Protein AF-0000000073266183 (afdb_homodimer)

pLDDT: mean 87.62, std 17.53, range [26.34, 98.56]

Structure (mmCIF, N/CA/C/O backbone):
data_AF-0000000073266183-model_v1
#
loop_
_entity.id
_entity.type
_entity.pdbx_description
1 polymer 'Uncharacterized protein'
#
loop_
_atom_site.group_PDB
_atom_site.id
_atom_site.type_symbol
_atom_site.label_atom_id
_atom_site.label_alt_id
_atom_site.label_comp_id
_atom_site.label_asym_id
_atom_site.label_entity_id
_atom_site.label_seq_id
_atom_site.pdbx_PDB_ins_code
_atom_site.Cartn_x
_atom_site.Cartn_y
_atom_site.Cartn_z
_atom_site.occupancy
_atom_site.B_iso_or_equiv
_atom_site.auth_seq_id
_atom_site.auth_comp_id
_atom_site.auth_asym_id
_atom_site.auth_atom_id
_atom_site.pdbx_PDB_model_num
ATOM 1 N N . GLY A 1 1 ? -31.547 29.688 1.656 1 26.34 1 GLY A N 1
ATOM 2 C CA . GLY A 1 1 ? -30.875 28.406 1.759 1 26.34 1 GLY A CA 1
ATOM 3 C C . GLY A 1 1 ? -29.531 28.375 1.067 1 26.34 1 GLY A C 1
ATOM 4 O O . GLY A 1 1 ? -29.453 28.375 -0.163 1 26.34 1 GLY A O 1
ATOM 5 N N . ASN A 1 2 ? -28.469 29.062 1.494 1 28.2 2 ASN A N 1
ATOM 6 C CA . ASN A 1 2 ? -27.219 29.406 0.824 1 28.2 2 ASN A CA 1
ATOM 7 C C . ASN A 1 2 ? -26.438 28.172 0.431 1 28.2 2 ASN A C 1
ATOM 9 O O . ASN A 1 2 ? -26.047 27.375 1.292 1 28.2 2 ASN A O 1
ATOM 13 N N . THR A 1 3 ? -26.781 27.594 -0.736 1 30.08 3 THR A N 1
ATOM 14 C CA . THR A 1 3 ? -26.094 26.484 -1.387 1 30.08 3 THR A CA 1
ATOM 15 C C . THR A 1 3 ? -24.594 26.797 -1.527 1 30.08 3 THR A C 1
ATOM 17 O O . THR A 1 3 ? -24.219 27.672 -2.307 1 30.08 3 THR A O 1
ATOM 20 N N . HIS A 1 4 ? -23.797 26.938 -0.465 1 33.22 4 HIS A N 1
ATOM 21 C CA . HIS A 1 4 ? -22.344 27.062 -0.576 1 33.22 4 HIS A CA 1
ATOM 22 C C . HIS A 1 4 ? -21.781 26.094 -1.608 1 33.22 4 HIS A C 1
ATOM 24 O O . HIS A 1 4 ? -21.891 24.875 -1.442 1 33.22 4 HIS A O 1
ATOM 30 N N . THR A 1 5 ? -22.031 26.422 -2.816 1 32.66 5 THR A N 1
ATOM 31 C CA . THR A 1 5 ? -21.297 25.766 -3.896 1 32.66 5 THR A CA 1
ATOM 32 C C . THR A 1 5 ? -19.797 25.828 -3.65 1 32.66 5 THR A C 1
ATOM 34 O O . THR A 1 5 ? -19.234 26.906 -3.477 1 32.66 5 THR A O 1
ATOM 37 N N . TYR A 1 6 ? -19.234 25 -2.809 1 32.59 6 TYR A N 1
ATOM 38 C CA . TYR A 1 6 ? -17.781 24.859 -2.738 1 32.59 6 TYR A CA 1
ATOM 39 C C . TYR A 1 6 ? -17.172 24.781 -4.133 1 32.59 6 TYR A C 1
ATOM 41 O O . TYR A 1 6 ? -17.406 23.812 -4.863 1 32.59 6 TYR A O 1
ATOM 49 N N . ASN A 1 7 ? -17.141 25.844 -4.805 1 32.62 7 ASN A N 1
ATOM 50 C CA . ASN A 1 7 ? -16.266 25.922 -5.969 1 32.62 7 ASN A CA 1
ATOM 51 C C . ASN A 1 7 ? -14.875 25.359 -5.672 1 32.62 7 ASN A C 1
ATOM 53 O O . ASN A 1 7 ? -14.148 25.906 -4.836 1 32.62 7 ASN A O 1
ATOM 57 N N . SER A 1 8 ? -14.781 24.141 -5.594 1 36.03 8 SER A N 1
ATOM 58 C CA . SER A 1 8 ? -13.469 23.516 -5.48 1 36.03 8 SER A CA 1
ATOM 59 C C . SER A 1 8 ? -12.508 24.031 -6.543 1 36.03 8 SER A C 1
ATOM 61 O O . SER A 1 8 ? -12.672 23.75 -7.73 1 36.03 8 SER A O 1
ATOM 63 N N . LYS A 1 9 ? -12.164 25.312 -6.598 1 36.53 9 LYS A N 1
ATOM 64 C CA . LYS A 1 9 ? -11.023 25.688 -7.418 1 36.53 9 LYS A CA 1
ATOM 65 C C . LYS A 1 9 ? -9.914 24.641 -7.336 1 36.53 9 LYS A C 1
ATOM 67 O O . LYS A 1 9 ? -9.398 24.359 -6.254 1 36.53 9 LYS A O 1
ATOM 72 N N . THR A 1 10 ? -9.984 23.641 -8.031 1 37.38 10 THR A N 1
ATOM 73 C CA . THR A 1 10 ? -8.906 22.688 -8.266 1 37.38 10 THR A CA 1
ATOM 74 C C . THR A 1 10 ? -7.617 23.391 -8.656 1 37.38 10 THR A C 1
ATOM 76 O O . THR A 1 10 ? -7.449 23.812 -9.805 1 37.38 10 THR A O 1
ATOM 79 N N . HIS A 1 11 ? -7.242 24.469 -8.141 1 36 11 HIS A N 1
ATOM 80 C CA . HIS A 1 11 ? -5.848 24.844 -8.352 1 36 11 HIS A CA 1
ATOM 81 C C . HIS A 1 11 ? -4.918 23.656 -8.148 1 36 11 HIS A C 1
ATOM 83 O O . HIS A 1 11 ? -4.523 23.359 -7.02 1 36 11 HIS A O 1
ATOM 89 N N . SER A 1 12 ? -5.051 22.688 -8.898 1 40.94 12 SER A N 1
ATOM 90 C CA . SER A 1 12 ? -4.051 21.625 -8.883 1 40.94 12 SER A CA 1
ATOM 91 C C . SER A 1 12 ? -2.637 22.188 -8.961 1 40.94 12 SER A C 1
ATOM 93 O O . SER A 1 12 ? -2.242 22.75 -9.984 1 40.94 12 SER A O 1
ATOM 95 N N . ILE A 1 13 ? -2.195 23.062 -8.086 1 42.66 13 ILE A N 1
ATOM 96 C CA . ILE A 1 13 ? -0.747 23.25 -8.086 1 42.66 13 ILE A CA 1
ATOM 97 C C . ILE A 1 13 ? -0.071 22 -8.672 1 42.66 13 ILE A C 1
ATOM 99 O O . ILE A 1 13 ? -0.252 20.891 -8.172 1 42.66 13 ILE A O 1
ATOM 103 N N . LYS A 1 14 ? 0.215 22.078 -9.984 1 49.75 14 LYS A N 1
ATOM 104 C CA . LYS A 1 14 ? 0.975 21.078 -10.742 1 49.75 14 LYS A CA 1
ATOM 105 C C . LYS A 1 14 ? 2.252 20.688 -10.008 1 49.75 14 LYS A C 1
ATOM 107 O O . LYS A 1 14 ? 3.178 21.484 -9.883 1 49.75 14 LYS A O 1
ATOM 112 N N . MET A 1 15 ? 2.078 20.047 -8.891 1 56.88 15 MET A N 1
ATOM 113 C CA . MET A 1 15 ? 3.299 19.5 -8.305 1 56.88 15 MET A CA 1
ATOM 114 C C . MET A 1 15 ? 4.242 19 -9.391 1 56.88 15 MET A C 1
ATOM 116 O O . MET A 1 15 ? 3.807 18.359 -10.352 1 56.88 15 MET A O 1
ATOM 120 N N . GLU A 1 16 ? 5.312 19.672 -9.547 1 60.03 16 GLU A N 1
ATOM 121 C CA . GLU A 1 16 ? 6.332 19.188 -10.469 1 60.03 16 GLU A CA 1
ATOM 122 C C . GLU A 1 16 ? 6.68 17.734 -10.18 1 60.03 16 GLU A C 1
ATOM 124 O O . GLU A 1 16 ? 7.008 17.375 -9.047 1 60.03 16 GLU A O 1
ATOM 129 N N . VAL A 1 17 ? 6.16 16.797 -10.938 1 73.31 17 VAL A N 1
ATOM 130 C CA . VAL A 1 17 ? 6.508 15.383 -10.852 1 73.31 17 VAL A CA 1
ATOM 131 C C . VAL A 1 17 ? 7.602 15.062 -11.867 1 73.31 17 VAL A C 1
ATOM 133 O O . VAL A 1 17 ? 7.504 15.438 -13.039 1 73.31 17 VAL A O 1
ATOM 136 N N . GLU A 1 18 ? 8.836 14.758 -11.289 1 79.94 18 GLU A N 1
ATOM 137 C CA . GLU A 1 18 ? 9.953 14.367 -12.141 1 79.94 18 GLU A CA 1
ATOM 138 C C . GLU A 1 18 ? 10.305 12.891 -11.945 1 79.94 18 GLU A C 1
ATOM 140 O O . GLU A 1 18 ? 10.172 12.359 -10.844 1 79.94 18 GLU A O 1
ATOM 145 N N . PRO A 1 19 ? 10.734 12.32 -13.039 1 85.94 19 PRO A N 1
ATOM 146 C CA . PRO A 1 19 ? 11.188 10.93 -12.898 1 85.94 19 PRO A CA 1
ATOM 147 C C . PRO A 1 19 ? 12.43 10.805 -12.016 1 85.94 19 PRO A C 1
ATOM 149 O O . PRO A 1 19 ? 13.305 11.68 -12.047 1 85.94 19 PRO A O 1
ATOM 152 N N . GLN A 1 20 ? 12.484 9.883 -11.148 1 88 20 GLN A N 1
ATOM 153 C CA . GLN A 1 20 ? 13.625 9.469 -10.336 1 88 20 GLN A CA 1
ATOM 154 C C . GLN A 1 20 ? 13.891 7.973 -10.5 1 88 20 GLN A C 1
ATOM 156 O O . GLN A 1 20 ? 13.328 7.148 -9.773 1 88 20 GLN A O 1
ATOM 161 N N . PRO A 1 21 ? 14.812 7.613 -11.375 1 85.25 21 PRO A N 1
ATOM 162 C CA . PRO A 1 21 ? 14.945 6.211 -11.766 1 85.25 21 PRO A CA 1
ATOM 163 C C . PRO A 1 21 ? 15.547 5.34 -10.664 1 85.25 21 PRO A C 1
ATOM 165 O O . PRO A 1 21 ? 15.359 4.121 -10.664 1 85.25 21 PRO A O 1
ATOM 168 N N . LYS A 1 22 ? 16.297 6.012 -9.719 1 86.38 22 LYS A N 1
ATOM 169 C CA . LYS A 1 22 ? 16.938 5.266 -8.633 1 86.38 22 LYS A CA 1
ATOM 170 C C . LYS A 1 22 ? 16.453 5.758 -7.27 1 86.38 22 LYS A C 1
ATOM 172 O O . LYS A 1 22 ? 16.078 6.922 -7.125 1 86.38 22 LYS A O 1
ATOM 177 N N . PRO A 1 23 ? 16.547 4.895 -6.34 1 87 23 PRO A N 1
ATOM 178 C CA . PRO A 1 23 ? 16.125 5.309 -5 1 87 23 PRO A CA 1
ATOM 179 C C . PRO A 1 23 ? 16.859 6.551 -4.504 1 87 23 PRO A C 1
ATOM 181 O O . PRO A 1 23 ? 18.078 6.66 -4.68 1 87 23 PRO A O 1
ATOM 184 N N . LYS A 1 24 ? 16.047 7.477 -4.027 1 88.5 24 LYS A N 1
ATOM 185 C CA . LYS A 1 24 ? 16.594 8.727 -3.508 1 88.5 24 LYS A CA 1
ATOM 186 C C . LYS A 1 24 ? 16 9.062 -2.143 1 88.5 24 LYS A C 1
ATOM 188 O O . LYS A 1 24 ? 14.797 8.914 -1.929 1 88.5 24 LYS A O 1
ATOM 193 N N . LEU A 1 25 ? 16.828 9.602 -1.306 1 89.5 25 LEU A N 1
ATOM 194 C CA . LEU A 1 25 ? 16.438 10.016 0.038 1 89.5 25 LEU A CA 1
ATOM 195 C C . LEU A 1 25 ? 15.594 11.281 -0.008 1 89.5 25 LEU A C 1
ATOM 197 O O . LEU A 1 25 ? 15.906 12.219 -0.751 1 89.5 25 LEU A O 1
ATOM 201 N N . ILE A 1 26 ? 14.57 11.281 0.771 1 89.69 26 ILE A N 1
ATOM 202 C CA . ILE A 1 26 ? 13.812 12.508 0.97 1 89.69 26 ILE A CA 1
ATOM 203 C C . ILE A 1 26 ? 14.484 13.359 2.043 1 89.69 26 ILE A C 1
ATOM 205 O O . ILE A 1 26 ? 14.711 12.898 3.162 1 89.69 26 ILE A O 1
ATOM 209 N N . HIS A 1 27 ? 14.727 14.508 1.659 1 84.88 27 HIS A N 1
ATOM 210 C CA . HIS A 1 27 ? 15.414 15.398 2.588 1 84.88 27 HIS A CA 1
ATOM 211 C C . HIS A 1 27 ? 14.422 16.078 3.527 1 84.88 27 HIS A C 1
ATOM 213 O O . HIS A 1 27 ? 13.266 16.297 3.164 1 84.88 27 HIS A O 1
ATOM 219 N N . GLY A 1 28 ? 14.867 16.422 4.699 1 84.75 28 GLY A N 1
ATOM 220 C CA . GLY A 1 28 ? 14.047 17.156 5.648 1 84.75 28 GLY A CA 1
ATOM 221 C C . GLY A 1 28 ? 13.312 16.25 6.625 1 84.75 28 GLY A C 1
ATOM 222 O O . GLY A 1 28 ? 12.508 16.719 7.426 1 84.75 28 GLY A O 1
ATOM 223 N N . LEU A 1 29 ? 13.5 15.008 6.469 1 90.44 29 LEU A N 1
ATOM 224 C CA . LEU A 1 29 ? 12.914 14.039 7.387 1 90.44 29 LEU A CA 1
ATOM 225 C C . LEU A 1 29 ? 14 13.25 8.117 1 90.44 29 LEU A C 1
ATOM 227 O O . LEU A 1 29 ? 14.961 12.797 7.496 1 90.44 29 LEU A O 1
ATOM 231 N N . ASP A 1 30 ? 13.891 13.219 9.391 1 89.19 30 ASP A N 1
ATOM 232 C CA . ASP A 1 30 ? 14.852 12.461 10.18 1 89.19 30 ASP A CA 1
ATOM 233 C C . ASP A 1 30 ? 14.172 11.305 10.914 1 89.19 30 ASP A C 1
ATOM 235 O O . ASP A 1 30 ? 13 11.406 11.281 1 89.19 30 ASP A O 1
ATOM 239 N N . ASN A 1 31 ? 14.914 10.258 11.023 1 96.38 31 ASN A N 1
ATOM 240 C CA . ASN A 1 31 ? 14.516 9.125 11.859 1 96.38 31 ASN A CA 1
ATOM 241 C C . ASN A 1 31 ? 13.188 8.531 11.398 1 96.38 31 ASN A C 1
ATOM 243 O O . ASN A 1 31 ? 12.297 8.289 12.211 1 96.38 31 ASN A O 1
ATOM 247 N N . VAL A 1 32 ? 13.094 8.391 10.094 1 97.44 32 VAL A N 1
ATOM 248 C CA . VAL A 1 32 ? 11.906 7.789 9.508 1 97.44 32 VAL A CA 1
ATOM 249 C C . VAL A 1 32 ? 11.914 6.281 9.75 1 97.44 32 VAL A C 1
ATOM 251 O O . VAL A 1 32 ? 12.914 5.609 9.477 1 97.44 32 VAL A O 1
ATOM 254 N N . THR A 1 33 ? 10.82 5.777 10.258 1 96.62 33 THR A N 1
ATOM 255 C CA . THR A 1 33 ? 10.742 4.352 10.562 1 96.62 33 THR A CA 1
ATOM 256 C C . THR A 1 33 ? 9.773 3.65 9.617 1 96.62 33 THR A C 1
ATOM 258 O O . THR A 1 33 ? 9.812 2.426 9.477 1 96.62 33 THR A O 1
ATOM 261 N N . ASN A 1 34 ? 8.891 4.395 9 1 97.62 34 ASN A N 1
ATOM 262 C CA . ASN A 1 34 ? 7.836 3.873 8.141 1 97.62 34 ASN A CA 1
ATOM 263 C C . ASN A 1 34 ? 7.422 4.891 7.082 1 97.62 34 ASN A C 1
ATOM 265 O O . ASN A 1 34 ? 7.43 6.094 7.336 1 97.62 34 ASN A O 1
ATOM 269 N N . MET A 1 35 ? 7.031 4.418 5.898 1 96.5 35 MET A N 1
ATOM 270 C CA . MET A 1 35 ? 6.523 5.352 4.895 1 96.5 35 MET A CA 1
ATOM 271 C C . MET A 1 35 ? 5.633 4.633 3.887 1 96.5 35 MET A C 1
ATOM 273 O O . MET A 1 35 ? 5.727 3.416 3.725 1 96.5 35 MET A O 1
ATOM 277 N N . ALA A 1 36 ? 4.77 5.285 3.273 1 97.25 36 ALA A N 1
ATOM 278 C CA . ALA A 1 36 ? 3.957 4.855 2.139 1 97.25 36 ALA A CA 1
ATOM 279 C C . ALA A 1 36 ? 3.818 5.973 1.108 1 97.25 36 ALA A C 1
ATOM 281 O O . ALA A 1 36 ? 3.607 7.133 1.468 1 97.25 36 ALA A O 1
ATOM 282 N N . ALA A 1 37 ? 4.027 5.602 -0.12 1 95.38 37 ALA A N 1
ATOM 283 C CA . ALA A 1 37 ? 3.85 6.551 -1.218 1 95.38 37 ALA A CA 1
ATOM 284 C C . ALA A 1 37 ? 2.789 6.059 -2.199 1 95.38 37 ALA A C 1
ATOM 286 O O . ALA A 1 37 ? 2.826 4.906 -2.637 1 95.38 37 ALA A O 1
ATOM 287 N N . GLY A 1 38 ? 1.851 6.895 -2.518 1 93.88 38 GLY A N 1
ATOM 288 C CA . GLY A 1 38 ? 0.853 6.629 -3.543 1 93.88 38 GLY A CA 1
ATOM 289 C C . GLY A 1 38 ? 1.096 7.402 -4.824 1 93.88 38 GLY A C 1
ATOM 290 O O . GLY A 1 38 ? 2.199 7.902 -5.055 1 93.88 38 GLY A O 1
ATOM 291 N N . VAL A 1 39 ? 0.054 7.395 -5.59 1 89.44 39 VAL A N 1
ATOM 292 C CA . VAL A 1 39 ? 0.137 8.086 -6.875 1 89.44 39 VAL A CA 1
ATOM 293 C C . VAL A 1 39 ? 0.265 9.586 -6.648 1 89.44 39 VAL A C 1
ATOM 295 O O . VAL A 1 39 ? 1.017 10.266 -7.355 1 89.44 39 VAL A O 1
ATOM 298 N N . ASN A 1 40 ? -0.385 10.078 -5.574 1 92.5 40 ASN A N 1
ATOM 299 C CA . ASN A 1 40 ? -0.559 11.523 -5.488 1 92.5 40 ASN A CA 1
ATOM 300 C C . ASN A 1 40 ? 0.107 12.094 -4.242 1 92.5 40 ASN A C 1
ATOM 302 O O . ASN A 1 40 ? 0.341 13.305 -4.152 1 92.5 40 ASN A O 1
ATOM 306 N N . HIS A 1 41 ? 0.386 11.281 -3.309 1 94.38 41 HIS A N 1
ATOM 307 C CA . HIS A 1 41 ? 0.891 11.797 -2.043 1 94.38 41 HIS A CA 1
ATOM 308 C C . HIS A 1 41 ? 1.686 10.734 -1.29 1 94.38 41 HIS A C 1
ATOM 310 O O . HIS A 1 41 ? 1.74 9.578 -1.713 1 94.38 41 HIS A O 1
ATOM 316 N N . SER A 1 42 ? 2.354 11.18 -0.245 1 95.81 42 SER A N 1
ATOM 317 C CA . SER A 1 42 ? 3.18 10.328 0.6 1 95.81 42 SER A CA 1
ATOM 318 C C . SER A 1 42 ? 2.924 10.594 2.078 1 95.81 42 SER A C 1
ATOM 320 O O . SER A 1 42 ? 2.477 11.688 2.447 1 95.81 42 SER A O 1
ATOM 322 N N . VAL A 1 43 ? 3.156 9.602 2.857 1 97.31 43 VAL A N 1
ATOM 323 C CA . VAL A 1 43 ? 3.057 9.688 4.312 1 97.31 43 VAL A CA 1
ATOM 324 C C . VAL A 1 43 ? 4.23 8.953 4.953 1 97.31 43 VAL A C 1
ATOM 326 O O . VAL A 1 43 ? 4.684 7.93 4.441 1 97.31 43 VAL A O 1
ATOM 329 N N . CYS A 1 44 ? 4.781 9.469 6.016 1 97.62 44 CYS A N 1
ATOM 330 C CA . CYS A 1 44 ? 5.805 8.734 6.754 1 97.62 44 CYS A CA 1
ATOM 331 C C . CYS A 1 44 ? 5.652 8.945 8.25 1 97.62 44 CYS A C 1
ATOM 333 O O . CYS A 1 44 ? 4.934 9.844 8.688 1 97.62 44 CYS A O 1
ATOM 335 N N . VAL A 1 45 ? 6.238 8.07 9.023 1 98.19 45 VAL A N 1
ATOM 336 C CA . VAL A 1 45 ? 6.242 8.078 10.484 1 98.19 45 VAL A CA 1
ATOM 337 C C . VAL A 1 45 ? 7.684 8.07 10.992 1 98.19 45 VAL A C 1
ATOM 339 O O . VAL A 1 45 ? 8.531 7.34 10.469 1 98.19 45 VAL A O 1
ATOM 342 N N . THR A 1 46 ? 7.965 8.875 11.992 1 97.75 46 THR A N 1
ATOM 343 C CA . THR A 1 46 ? 9.305 8.953 12.562 1 97.75 46 THR A CA 1
ATOM 344 C C . THR A 1 46 ? 9.391 8.117 13.836 1 97.75 46 THR A C 1
ATOM 346 O O . THR A 1 46 ? 8.375 7.602 14.32 1 97.75 46 THR A O 1
ATOM 349 N N . GLU A 1 47 ? 10.586 8.016 14.352 1 97.06 47 GLU A N 1
ATOM 350 C CA . GLU A 1 47 ? 10.844 7.289 15.586 1 97.06 47 GLU A CA 1
ATOM 351 C C . GLU A 1 47 ? 10.062 7.891 16.75 1 97.06 47 GLU A C 1
ATOM 353 O O . GLU A 1 47 ? 9.664 7.18 17.672 1 97.06 47 GLU A O 1
ATOM 358 N N . ALA A 1 48 ? 9.797 9.188 16.688 1 96.56 48 ALA A N 1
ATOM 359 C CA . ALA A 1 48 ? 9.086 9.891 17.75 1 96.56 48 ALA A CA 1
ATOM 360 C C . ALA A 1 48 ? 7.582 9.695 17.625 1 96.56 48 ALA A C 1
ATOM 362 O O . ALA A 1 48 ? 6.816 10.172 18.469 1 96.56 48 ALA A O 1
ATOM 363 N N . GLY A 1 49 ? 7.156 9.078 16.578 1 97.06 49 GLY A N 1
ATOM 364 C CA . GLY A 1 49 ? 5.734 8.852 16.359 1 97.06 49 GLY A CA 1
ATOM 365 C C . GLY A 1 49 ? 5.047 9.984 15.633 1 97.06 49 GLY A C 1
ATOM 366 O O . GLY A 1 49 ? 3.818 10.055 15.602 1 97.06 49 GLY A O 1
ATOM 367 N N . SER A 1 50 ? 5.887 10.898 15.086 1 97.31 50 SER A N 1
ATOM 368 C CA . SER A 1 50 ? 5.328 11.977 14.273 1 97.31 50 SER A CA 1
ATOM 369 C C . SER A 1 50 ? 4.973 11.484 12.875 1 97.31 50 SER A C 1
ATOM 371 O O . SER A 1 50 ? 5.695 10.68 12.289 1 97.31 50 SER A O 1
ATOM 373 N N . VAL A 1 51 ? 3.861 12.078 12.414 1 98.25 51 VAL A N 1
ATOM 374 C CA . VAL A 1 51 ? 3.408 11.734 11.07 1 98.25 51 VAL A CA 1
ATOM 375 C C . VAL A 1 51 ? 3.564 12.945 10.148 1 98.25 51 VAL A C 1
ATOM 377 O O . VAL A 1 51 ? 3.219 14.062 10.523 1 98.25 51 VAL A O 1
ATOM 380 N N . PHE A 1 52 ? 4.156 12.688 8.992 1 97.75 52 PHE A N 1
ATOM 381 C CA . PHE A 1 52 ? 4.301 13.719 7.977 1 97.75 52 PHE A CA 1
ATOM 382 C C . PHE A 1 52 ? 3.592 13.312 6.691 1 97.75 52 PHE A C 1
ATOM 384 O O . PHE A 1 52 ? 3.621 12.148 6.301 1 97.75 52 PHE A O 1
ATOM 391 N N . THR A 1 53 ? 2.967 14.289 6.047 1 97.31 53 THR A N 1
ATOM 392 C CA . THR A 1 53 ? 2.359 14.07 4.738 1 97.31 53 THR A CA 1
ATOM 393 C C . THR A 1 53 ? 2.773 15.164 3.76 1 97.31 53 THR A C 1
ATOM 395 O O . THR A 1 53 ? 3.029 16.297 4.164 1 97.31 53 THR A O 1
ATOM 398 N N . TRP A 1 54 ? 2.871 14.773 2.463 1 95.44 54 TRP A N 1
ATOM 399 C CA . TRP A 1 54 ? 3.127 15.766 1.42 1 95.44 54 TRP A CA 1
ATOM 400 C C . TRP A 1 54 ? 2.629 15.266 0.067 1 95.44 54 TRP A C 1
ATOM 402 O O . TRP A 1 54 ? 2.332 14.086 -0.096 1 95.44 54 TRP A O 1
ATOM 412 N N . GLY A 1 55 ? 2.572 16.203 -0.878 1 93.81 55 GLY A N 1
ATOM 413 C CA . GLY A 1 55 ? 2.016 15.93 -2.195 1 93.81 55 GLY A CA 1
ATOM 414 C C . GLY A 1 55 ? 0.729 16.688 -2.463 1 93.81 55 GLY A C 1
ATOM 415 O O . GLY A 1 55 ? 0.569 17.828 -2.014 1 93.81 55 GLY A O 1
ATOM 416 N N . CYS A 1 56 ? -0.165 15.961 -3.256 1 93.5 56 CYS A N 1
ATOM 417 C CA . CYS A 1 56 ? -1.453 16.562 -3.586 1 93.5 56 CYS A CA 1
ATOM 418 C C . CYS A 1 56 ? -2.357 16.625 -2.359 1 93.5 56 CYS A C 1
ATOM 420 O O . CYS A 1 56 ? -2.51 15.625 -1.648 1 93.5 56 CYS A O 1
ATOM 422 N N . GLY A 1 57 ? -2.971 17.734 -2.17 1 94.88 57 GLY A N 1
ATOM 423 C CA . GLY A 1 57 ? -3.76 17.922 -0.963 1 94.88 57 GLY A CA 1
ATOM 424 C C . GLY A 1 57 ? -5.254 17.906 -1.22 1 94.88 57 GLY A C 1
ATOM 425 O O . GLY A 1 57 ? -6.051 18.125 -0.303 1 94.88 57 GLY A O 1
ATOM 426 N N . ASP A 1 58 ? -5.621 17.609 -2.449 1 94.38 58 ASP A N 1
ATOM 427 C CA . ASP A 1 58 ? -7.043 17.516 -2.771 1 94.38 58 ASP A CA 1
ATOM 428 C C . ASP A 1 58 ? -7.723 16.438 -1.945 1 94.38 58 ASP A C 1
ATOM 430 O O . ASP A 1 58 ? -7.07 15.477 -1.511 1 94.38 58 ASP A O 1
ATOM 434 N N . TYR A 1 59 ? -9.008 16.656 -1.607 1 95.31 59 TYR A N 1
ATOM 435 C CA . TYR A 1 59 ? -9.875 15.688 -0.928 1 95.31 59 TYR A CA 1
ATOM 436 C C . TYR A 1 59 ? -9.477 15.539 0.534 1 95.31 59 TYR A C 1
ATOM 438 O O . TYR A 1 59 ? -9.953 14.633 1.225 1 95.31 59 TYR A O 1
ATOM 446 N N . GLY A 1 60 ? -8.469 16.312 1.019 1 97.06 60 GLY A N 1
ATOM 447 C CA . GLY A 1 60 ? -8.062 16.234 2.416 1 97.06 60 GLY A CA 1
ATOM 448 C C . GLY A 1 60 ? -7.141 15.07 2.711 1 97.06 60 GLY A C 1
ATOM 449 O O . GLY A 1 60 ? -6.965 14.695 3.869 1 97.06 60 GLY A O 1
ATOM 450 N N . ARG A 1 61 ? -6.574 14.547 1.675 1 96.94 61 ARG A N 1
ATOM 451 C CA . ARG A 1 61 ? -5.836 13.297 1.817 1 96.94 61 ARG A CA 1
ATOM 452 C C . ARG A 1 61 ? -4.535 13.508 2.58 1 96.94 61 ARG A C 1
ATOM 454 O O . ARG A 1 61 ? -3.898 12.547 3.016 1 96.94 61 ARG A O 1
ATOM 461 N N . LEU A 1 62 ? -4.129 14.773 2.816 1 98 62 LEU A N 1
ATOM 462 C CA . LEU A 1 62 ? -2.938 15.039 3.611 1 98 62 LEU A CA 1
ATOM 463 C C . LEU A 1 62 ? -3.291 15.195 5.086 1 98 62 LEU A C 1
ATOM 465 O O . LEU A 1 62 ? -2.412 15.133 5.949 1 98 62 LEU A O 1
ATOM 469 N N . GLY A 1 63 ? -4.496 15.547 5.445 1 98.56 63 GLY A N 1
ATOM 470 C CA . GLY A 1 63 ? -4.98 15.492 6.816 1 98.56 63 GLY A CA 1
ATOM 471 C C . GLY A 1 63 ? -4.766 16.781 7.582 1 98.56 63 GLY A C 1
ATOM 472 O O . GLY A 1 63 ? -4.938 16.828 8.797 1 98.56 63 GLY A O 1
ATOM 473 N N . HIS A 1 64 ? -4.406 17.844 6.895 1 98.44 64 HIS A N 1
ATOM 474 C CA . HIS A 1 64 ? -4.035 19.078 7.582 1 98.44 64 HIS A CA 1
ATOM 475 C C . HIS A 1 64 ? -5.246 19.984 7.773 1 98.44 64 HIS A C 1
ATOM 477 O O . HIS A 1 64 ? -5.102 21.141 8.172 1 98.44 64 HIS A O 1
ATOM 483 N N . GLY A 1 65 ? -6.418 19.594 7.43 1 97.81 65 GLY A N 1
ATOM 484 C CA . GLY A 1 65 ? -7.625 20.375 7.633 1 97.81 65 GLY A CA 1
ATOM 485 C C . GLY A 1 65 ? -7.91 21.344 6.496 1 97.81 65 GLY A C 1
ATOM 486 O O . GLY A 1 65 ? -8.812 22.172 6.59 1 97.81 65 GLY A O 1
ATOM 487 N N . VAL A 1 66 ? -7.07 21.266 5.469 1 96.5 66 VAL A N 1
ATOM 488 C CA . VAL A 1 66 ? -7.207 22.125 4.301 1 96.5 66 VAL A CA 1
ATOM 489 C C . VAL A 1 66 ? -6.898 21.328 3.033 1 96.5 66 VAL A C 1
ATOM 491 O O . VAL A 1 66 ? -6.203 20.312 3.086 1 96.5 66 VAL A O 1
ATOM 494 N N . GLN A 1 67 ? -7.477 21.75 1.912 1 95.56 67 GLN A N 1
ATOM 495 C CA . GLN A 1 67 ? -7.156 21.172 0.613 1 95.56 67 GLN A CA 1
ATOM 496 C C . GLN A 1 67 ? -6.055 21.953 -0.086 1 95.56 67 GLN A C 1
ATOM 498 O O . GLN A 1 67 ? -6.328 22.75 -0.991 1 95.56 67 GLN A O 1
ATOM 503 N N . LYS A 1 68 ? -4.855 21.766 0.326 1 95.19 68 LYS A N 1
ATOM 504 C CA . LYS A 1 68 ? -3.688 22.469 -0.195 1 95.19 68 LYS A CA 1
ATOM 505 C C . LYS A 1 68 ? -2.516 21.516 -0.395 1 95.19 68 LYS A C 1
ATOM 507 O O . LYS A 1 68 ? -2.248 20.656 0.458 1 95.19 68 LYS A O 1
ATOM 512 N N . ASP A 1 69 ? -1.887 21.672 -1.505 1 94.56 69 ASP A N 1
ATOM 513 C CA . ASP A 1 69 ? -0.715 20.844 -1.792 1 94.56 69 ASP A CA 1
ATOM 514 C C . ASP A 1 69 ? 0.434 21.172 -0.842 1 94.56 69 ASP A C 1
ATOM 516 O O . ASP A 1 69 ? 0.595 22.328 -0.432 1 94.56 69 ASP A O 1
ATOM 520 N N . GLU A 1 70 ? 1.169 20.203 -0.479 1 94.31 70 GLU A N 1
ATOM 521 C CA . GLU A 1 70 ? 2.406 20.359 0.277 1 94.31 70 GLU A CA 1
ATOM 522 C C . GLU A 1 70 ? 3.607 19.859 -0.516 1 94.31 70 GLU A C 1
ATOM 524 O O . GLU A 1 70 ? 3.697 18.672 -0.82 1 94.31 70 GLU A O 1
ATOM 529 N N . LEU A 1 71 ? 4.555 20.703 -0.794 1 89.19 71 LEU A N 1
ATOM 530 C CA . LEU A 1 71 ? 5.699 20.344 -1.623 1 89.19 71 LEU A CA 1
ATOM 531 C C . LEU A 1 71 ? 6.758 19.609 -0.803 1 89.19 71 LEU A C 1
ATOM 533 O O . LEU A 1 71 ? 7.629 18.953 -1.362 1 89.19 71 LEU A O 1
ATOM 537 N N . ARG A 1 72 ? 6.68 19.859 0.456 1 91.5 72 ARG A N 1
ATOM 538 C CA . ARG A 1 72 ? 7.578 19.203 1.4 1 91.5 72 ARG A CA 1
ATOM 539 C C . ARG A 1 72 ? 6.793 18.531 2.523 1 91.5 72 ARG A C 1
ATOM 541 O O . ARG A 1 72 ? 5.66 18.922 2.811 1 91.5 72 ARG A O 1
ATOM 548 N N . PRO A 1 73 ? 7.484 17.609 3.102 1 94.94 73 PRO A N 1
ATOM 549 C CA . PRO A 1 73 ? 6.789 16.969 4.215 1 94.94 73 PRO A CA 1
ATOM 550 C C . PRO A 1 73 ? 6.332 17.969 5.281 1 94.94 73 PRO A C 1
ATOM 552 O O . PRO A 1 73 ? 7.121 18.797 5.73 1 94.94 73 PRO A O 1
ATOM 555 N N . ARG A 1 74 ? 5.047 17.797 5.59 1 96.88 74 ARG A N 1
ATOM 556 C CA . ARG A 1 74 ? 4.473 18.609 6.652 1 96.88 74 ARG A CA 1
ATOM 557 C C . ARG A 1 74 ? 3.926 17.734 7.781 1 96.88 74 ARG A C 1
ATOM 559 O O . ARG A 1 74 ? 3.209 16.766 7.527 1 96.88 74 ARG A O 1
ATOM 566 N N . ARG A 1 75 ? 4.25 18.141 9.016 1 97.81 75 ARG A N 1
ATOM 567 C CA . ARG A 1 75 ? 3.848 17.359 10.18 1 97.81 75 ARG A CA 1
ATOM 568 C C . ARG A 1 75 ? 2.346 17.469 10.422 1 97.81 75 ARG A C 1
ATOM 570 O O . ARG A 1 75 ? 1.792 18.562 10.414 1 97.81 75 ARG A O 1
ATOM 577 N N . LEU A 1 76 ? 1.778 16.359 10.609 1 97.88 76 LEU A N 1
ATOM 578 C CA . LEU A 1 76 ? 0.369 16.281 10.977 1 97.88 76 LEU A CA 1
ATOM 579 C C . LEU A 1 76 ? 0.198 16.453 12.484 1 97.88 76 LEU A C 1
ATOM 581 O O . LEU A 1 76 ? 0.62 15.602 13.266 1 97.88 76 LEU A O 1
ATOM 585 N N . GLU A 1 77 ? -0.454 17.422 12.906 1 96.31 77 GLU A N 1
ATOM 586 C CA . GLU A 1 77 ? -0.58 17.766 14.32 1 96.31 77 GLU A CA 1
ATOM 587 C C . GLU A 1 77 ? -1.441 16.766 15.07 1 96.31 77 GLU A C 1
ATOM 589 O O . GLU A 1 77 ? -1.289 16.578 16.281 1 96.31 77 GLU A O 1
ATOM 594 N N . TRP A 1 78 ? -2.289 16.094 14.367 1 96 78 TRP A N 1
ATOM 595 C CA . TRP A 1 78 ? -3.227 15.148 14.961 1 96 78 TRP A CA 1
ATOM 596 C C . TRP A 1 78 ? -2.486 14.062 15.734 1 96 78 TRP A C 1
ATOM 598 O O . TRP A 1 78 ? -2.926 13.641 16.812 1 96 78 TRP A O 1
ATOM 608 N N . PHE A 1 79 ? -1.418 13.602 15.203 1 96.75 79 PHE A N 1
ATOM 609 C CA . PHE A 1 79 ? -0.639 12.523 15.797 1 96.75 79 PHE A CA 1
ATOM 610 C C . PHE A 1 79 ? 0.49 13.086 16.656 1 96.75 79 PHE A C 1
ATOM 612 O O . PHE A 1 79 ? 1.633 13.18 16.203 1 96.75 79 PHE A O 1
ATOM 619 N N . SER A 1 80 ? 0.216 13.5 17.844 1 94.81 80 SER A N 1
ATOM 620 C CA . SER A 1 80 ? 1.163 14.055 18.797 1 94.81 80 SER A CA 1
ATOM 621 C C . SER A 1 80 ? 0.844 13.602 20.219 1 94.81 80 SER A C 1
ATOM 623 O O . SER A 1 80 ? -0.29 13.219 20.516 1 94.81 80 SER A O 1
ATOM 625 N N . GLY A 1 81 ? 1.872 13.57 21.094 1 94.81 81 GLY A N 1
ATOM 626 C CA . GLY A 1 81 ? 1.676 13.188 22.484 1 94.81 81 GLY A CA 1
ATOM 627 C C . GLY A 1 81 ? 1.063 11.812 22.641 1 94.81 81 GLY A C 1
ATOM 628 O O . GLY A 1 81 ? 1.578 10.836 22.094 1 94.81 81 GLY A O 1
ATOM 629 N N . PRO A 1 82 ? -0.078 11.797 23.266 1 93.5 82 PRO A N 1
ATOM 630 C CA . PRO A 1 82 ? -0.729 10.5 23.5 1 93.5 82 PRO A CA 1
ATOM 631 C C . PRO A 1 82 ? -1.285 9.891 22.219 1 93.5 82 PRO A C 1
ATOM 633 O O . PRO A 1 82 ? -1.628 8.703 22.188 1 93.5 82 PRO A O 1
ATOM 636 N N . ARG A 1 83 ? -1.302 10.727 21.219 1 94.69 83 ARG A N 1
ATOM 637 C CA . ARG A 1 83 ? -1.85 10.25 19.953 1 94.69 83 ARG A CA 1
ATOM 638 C C . ARG A 1 83 ? -0.738 9.938 18.953 1 94.69 83 ARG A C 1
ATOM 640 O O . ARG A 1 83 ? -1.003 9.695 17.781 1 94.69 83 ARG A O 1
ATOM 647 N N . ALA A 1 84 ? 0.466 9.914 19.406 1 97.44 84 ALA A N 1
ATOM 648 C CA . ALA A 1 84 ? 1.598 9.602 18.531 1 97.44 84 ALA A CA 1
ATOM 649 C C . ALA A 1 84 ? 1.419 8.242 17.875 1 97.44 84 ALA A C 1
ATOM 651 O O . ALA A 1 84 ? 0.941 7.297 18.5 1 97.44 84 ALA A O 1
ATOM 652 N N . ALA A 1 85 ? 1.8 8.164 16.594 1 97.75 85 ALA A N 1
ATOM 653 C CA . ALA A 1 85 ? 1.689 6.914 15.852 1 97.75 85 ALA A CA 1
ATOM 654 C C . ALA A 1 85 ? 2.709 5.891 16.344 1 97.75 85 ALA A C 1
ATOM 656 O O . ALA A 1 85 ? 3.85 6.238 16.641 1 97.75 85 ALA A O 1
ATOM 657 N N . PRO A 1 86 ? 2.295 4.66 16.391 1 96.94 86 PRO A N 1
ATOM 658 C CA . PRO A 1 86 ? 3.309 3.629 16.625 1 96.94 86 PRO A CA 1
ATOM 659 C C . PRO A 1 86 ? 4.367 3.58 15.531 1 96.94 86 PRO A C 1
ATOM 661 O O . PRO A 1 86 ? 4.051 3.779 14.352 1 96.94 86 PRO A O 1
ATOM 664 N N . THR A 1 87 ? 5.613 3.223 15.852 1 93.81 87 THR A N 1
ATOM 665 C CA . THR A 1 87 ? 6.715 3.258 14.898 1 93.81 87 THR A CA 1
ATOM 666 C C . THR A 1 87 ? 6.527 2.195 13.82 1 93.81 87 THR A C 1
ATOM 668 O O . THR A 1 87 ? 6.977 2.367 12.68 1 93.81 87 THR A O 1
ATOM 671 N N . GLU A 1 88 ? 5.883 1.069 14.188 1 92.12 88 GLU A N 1
ATOM 672 C CA . GLU A 1 88 ? 5.656 -0.009 13.234 1 92.12 88 GLU A CA 1
ATOM 673 C C . GLU A 1 88 ? 4.184 -0.1 12.844 1 92.12 88 GLU A C 1
ATOM 675 O O . GLU A 1 88 ? 3.639 -1.198 12.703 1 92.12 88 GLU A O 1
ATOM 680 N N . CYS A 1 89 ? 3.545 1.015 12.727 1 96.75 89 CYS A N 1
ATOM 681 C CA . CYS A 1 89 ? 2.133 1.04 12.367 1 96.75 89 CYS A CA 1
ATOM 682 C C . CYS A 1 89 ? 1.93 0.604 10.922 1 96.75 89 CYS A C 1
ATOM 684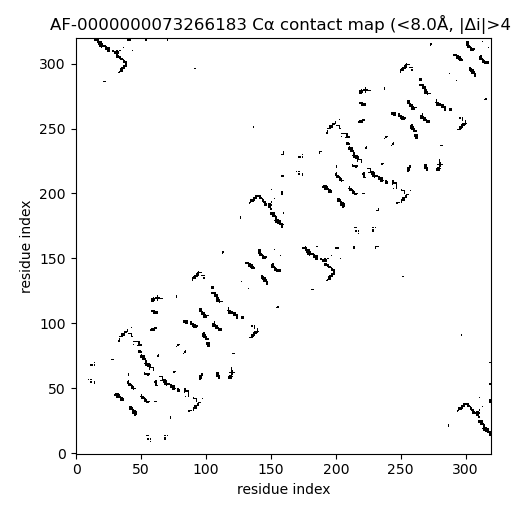 O O . CYS A 1 89 ? 2.885 0.552 10.148 1 96.75 89 CYS A O 1
ATOM 686 N N . LEU A 1 90 ? 0.753 0.184 10.594 1 97.31 90 LEU A N 1
ATOM 687 C CA . LEU A 1 90 ? 0.338 -0.017 9.203 1 97.31 90 LEU A CA 1
ATOM 688 C C . LEU A 1 90 ? 0.023 1.315 8.531 1 97.31 90 LEU A C 1
ATOM 690 O O . LEU A 1 90 ? -0.605 2.188 9.141 1 97.31 90 LEU A O 1
ATOM 694 N N . LEU A 1 91 ? 0.573 1.503 7.348 1 98 91 LEU A N 1
ATOM 695 C CA . LEU A 1 91 ? 0.5 2.787 6.656 1 98 91 LEU A CA 1
ATOM 696 C C . LEU A 1 91 ? 0.23 2.59 5.168 1 98 91 LEU A C 1
ATOM 698 O O . LEU A 1 91 ? 0.846 1.732 4.531 1 98 91 LEU A O 1
ATOM 702 N N . THR A 1 92 ? -0.78 3.348 4.613 1 98 92 THR A N 1
ATOM 703 C CA . THR A 1 92 ? -1.026 3.225 3.182 1 98 92 THR A CA 1
ATOM 704 C C . THR A 1 92 ? -1.589 4.523 2.615 1 98 92 THR A C 1
ATOM 706 O O . THR A 1 92 ? -2.256 5.281 3.326 1 98 92 THR A O 1
ATOM 709 N N . CYS A 1 93 ? -1.246 4.816 1.388 1 97 93 CYS A N 1
ATOM 710 C CA . CYS A 1 93 ? -1.813 5.91 0.605 1 97 93 CYS A CA 1
ATOM 711 C C . CYS A 1 93 ? -2.691 5.375 -0.52 1 97 93 CYS A C 1
ATOM 713 O O . CYS A 1 93 ? -2.201 4.719 -1.438 1 97 93 CYS A O 1
ATOM 715 N N . GLY A 1 94 ? -3.971 5.652 -0.463 1 94.56 94 GLY A N 1
ATOM 716 C CA . GLY A 1 94 ? -4.828 5.418 -1.612 1 94.56 94 GLY A CA 1
ATOM 717 C C . GLY A 1 94 ? -4.805 6.555 -2.617 1 94.56 94 GLY A C 1
ATOM 718 O O . GLY A 1 94 ? -3.992 7.473 -2.502 1 94.56 94 GLY A O 1
ATOM 719 N N . GLY A 1 95 ? -5.703 6.488 -3.611 1 91.88 95 GLY A N 1
ATOM 720 C CA . GLY A 1 95 ? -5.777 7.555 -4.594 1 91.88 95 GLY A CA 1
ATOM 721 C C . GLY A 1 95 ? -6.234 8.875 -4.008 1 91.88 95 GLY A C 1
ATOM 722 O O . GLY A 1 95 ? -5.77 9.938 -4.418 1 91.88 95 GLY A O 1
ATOM 723 N N . THR A 1 96 ? -7.148 8.836 -3.059 1 94.75 96 THR A N 1
ATOM 724 C CA . THR A 1 96 ? -7.758 10.047 -2.52 1 94.75 96 THR A CA 1
ATOM 725 C C . THR A 1 96 ? -7.781 10.008 -0.995 1 94.75 96 THR A C 1
ATOM 727 O O . THR A 1 96 ? -8.5 10.781 -0.36 1 94.75 96 THR A O 1
ATOM 730 N N . SER A 1 97 ? -7.039 9.039 -0.411 1 96.25 97 SER A N 1
ATOM 731 C CA . SER A 1 97 ? -7.152 8.852 1.031 1 96.25 97 SER A CA 1
ATOM 732 C C . SER A 1 97 ? -5.844 8.344 1.627 1 96.25 97 SER A C 1
ATOM 734 O O . SER A 1 97 ? -4.941 7.93 0.896 1 96.25 97 SER A O 1
ATOM 736 N N . THR A 1 98 ? -5.727 8.461 2.902 1 97.88 98 THR A N 1
ATOM 737 C CA . THR A 1 98 ? -4.637 7.906 3.701 1 97.88 98 THR A CA 1
ATOM 738 C C . THR A 1 98 ? -5.188 7.086 4.863 1 97.88 98 THR A C 1
ATOM 740 O O . THR A 1 98 ? -6.227 7.422 5.434 1 97.88 98 THR A O 1
ATOM 743 N N . MET A 1 99 ? -4.531 5.977 5.16 1 97.75 99 MET A N 1
ATOM 744 C CA . MET A 1 99 ? -4.91 5.164 6.312 1 97.75 99 MET A CA 1
ATOM 745 C C . MET A 1 99 ? -3.693 4.836 7.172 1 97.75 99 MET A C 1
ATOM 747 O O . MET A 1 99 ? -2.6 4.617 6.648 1 97.75 99 MET A O 1
ATOM 751 N N . LEU A 1 100 ? -3.889 4.758 8.422 1 97.81 100 LEU A N 1
ATOM 752 C CA . LEU A 1 100 ? -2.838 4.535 9.414 1 97.81 100 LEU A CA 1
ATOM 753 C C . LEU A 1 100 ? -3.385 3.803 10.633 1 97.81 100 LEU A C 1
ATOM 755 O O . LEU A 1 100 ? -4.453 4.148 11.141 1 97.81 100 LEU A O 1
ATOM 759 N N . SER A 1 101 ? -2.705 2.713 11.062 1 96.81 101 SER A N 1
ATOM 760 C CA . SER A 1 101 ? -3.078 2.072 12.32 1 96.81 101 SER A CA 1
ATOM 761 C C . SER A 1 101 ? -2.475 2.805 13.516 1 96.81 101 SER A C 1
ATOM 763 O O . SER A 1 101 ? -1.27 2.715 13.758 1 96.81 101 SER A O 1
ATOM 765 N N . GLY A 1 102 ? -3.26 3.516 14.242 1 92.94 102 GLY A N 1
ATOM 766 C CA . GLY A 1 102 ? -2.834 4.273 15.406 1 92.94 102 GLY A CA 1
ATOM 767 C C . GLY A 1 102 ? -2.961 3.496 16.703 1 92.94 102 GLY A C 1
ATOM 768 O O . GLY A 1 102 ? -3.207 2.287 16.688 1 92.94 102 GLY A O 1
ATOM 769 N N . PRO A 1 103 ? -2.621 4.117 17.844 1 88.56 103 PRO A N 1
ATOM 770 C CA . PRO A 1 103 ? -2.619 3.463 19.156 1 88.56 103 PRO A CA 1
ATOM 771 C C . PRO A 1 103 ? -3.967 2.836 19.5 1 88.56 103 PRO A C 1
ATOM 773 O O . PRO A 1 103 ? -4.016 1.769 20.109 1 88.56 103 PRO A O 1
ATOM 776 N N . HIS A 1 104 ? -5.07 3.383 19.125 1 88.56 104 HIS A N 1
ATOM 777 C CA . HIS A 1 104 ? -6.367 2.885 19.562 1 88.56 104 HIS A CA 1
ATOM 778 C C . HIS A 1 104 ? -7.262 2.537 18.375 1 88.56 104 HIS A C 1
ATOM 780 O O . HIS A 1 104 ? -8.484 2.592 18.484 1 88.56 104 HIS A O 1
ATOM 786 N N . GLY A 1 105 ? -6.648 2.199 17.328 1 92.94 105 GLY A N 1
ATOM 787 C CA . GLY A 1 105 ? -7.445 1.8 16.188 1 92.94 105 GLY A CA 1
ATOM 788 C C . GLY A 1 105 ? -6.895 2.311 14.867 1 92.94 105 GLY A C 1
ATOM 789 O O . GLY A 1 105 ? -5.816 2.91 14.828 1 92.94 105 GLY A O 1
ATOM 790 N N . THR A 1 106 ? -7.629 2.002 13.836 1 95.75 106 THR A N 1
ATOM 791 C CA . THR A 1 106 ? -7.246 2.436 12.492 1 95.75 106 THR A CA 1
ATOM 792 C C . THR A 1 106 ? -7.879 3.781 12.156 1 95.75 106 THR A C 1
ATOM 794 O O . THR A 1 106 ? -9.07 3.986 12.391 1 95.75 106 THR A O 1
ATOM 797 N N . PHE A 1 107 ? -7.059 4.715 11.695 1 97 107 PHE A N 1
ATOM 798 C CA . PHE A 1 107 ? -7.52 6.031 11.266 1 97 107 PHE A CA 1
ATOM 799 C C . PHE A 1 107 ? -7.469 6.145 9.742 1 97 107 PHE A C 1
ATOM 801 O O . PHE A 1 107 ? -6.625 5.527 9.094 1 97 107 PHE A O 1
ATOM 808 N N . TRP A 1 108 ? -8.398 6.914 9.234 1 97 108 TRP A N 1
ATOM 809 C CA . TRP A 1 108 ? -8.367 7.254 7.812 1 97 108 TRP A CA 1
ATOM 810 C C . TRP A 1 108 ? -8.875 8.672 7.582 1 97 108 TRP A C 1
ATOM 812 O O . TRP A 1 108 ? -9.539 9.25 8.445 1 97 108 TRP A O 1
ATOM 822 N N . TRP A 1 109 ? -8.422 9.273 6.535 1 98 109 TRP A N 1
ATOM 823 C CA . TRP A 1 109 ? -8.875 10.594 6.113 1 98 109 TRP A CA 1
ATOM 824 C C . TRP A 1 109 ? -8.766 10.75 4.602 1 98 109 TRP A C 1
ATOM 826 O O . TRP A 1 109 ? -8.195 9.891 3.922 1 98 109 TRP A O 1
ATOM 836 N N . GLY A 1 110 ? -9.367 11.844 4.105 1 97.19 110 GLY A N 1
ATOM 837 C CA . GLY A 1 110 ? -9.539 12.039 2.676 1 97.19 110 GLY A CA 1
ATOM 838 C C . GLY A 1 110 ? -10.914 11.641 2.18 1 97.19 110 GLY A C 1
ATOM 839 O O . GLY A 1 110 ? -11.898 11.727 2.92 1 97.19 110 GLY A O 1
ATOM 840 N N . LYS A 1 111 ? -10.984 11.344 0.866 1 94.44 111 LYS A N 1
ATOM 841 C CA . LYS A 1 111 ? -12.227 10.883 0.253 1 94.44 111 LYS A CA 1
ATOM 842 C C . LYS A 1 111 ? -12.281 9.359 0.186 1 94.44 111 LYS A C 1
ATOM 844 O O . LYS A 1 111 ? -11.734 8.758 -0.74 1 94.44 111 LYS A O 1
ATOM 849 N N . VAL A 1 112 ? -13.016 8.703 1.081 1 89.81 112 VAL A N 1
ATOM 850 C CA . VAL A 1 112 ? -12.984 7.254 1.221 1 89.81 112 VAL A CA 1
ATOM 851 C C . VAL A 1 112 ? -14.234 6.648 0.583 1 89.81 112 VAL A C 1
ATOM 853 O O . VAL A 1 112 ? -14.312 5.434 0.383 1 89.81 112 VAL A O 1
ATOM 856 N N . LYS A 1 113 ? -15.18 7.453 0.353 1 85 113 LYS A N 1
ATOM 857 C CA . LYS A 1 113 ? -16.406 7.043 -0.332 1 85 113 LYS A CA 1
ATOM 858 C C . LYS A 1 113 ? -16.703 7.949 -1.524 1 85 113 LYS A C 1
ATOM 860 O O . LYS A 1 113 ? -16.25 9.102 -1.561 1 85 113 LYS A O 1
ATOM 865 N N . THR A 1 114 ? -17.391 7.391 -2.459 1 83 114 THR A N 1
ATOM 866 C CA . THR A 1 114 ? -17.719 8.164 -3.65 1 83 114 THR A CA 1
ATOM 867 C C . THR A 1 114 ? -18.719 9.266 -3.318 1 83 114 THR A C 1
ATOM 869 O O . THR A 1 114 ? -18.703 10.336 -3.939 1 83 114 THR A O 1
ATOM 872 N N . SER A 1 115 ? -19.5 8.906 -2.42 1 83.25 115 SER A N 1
ATOM 873 C CA . SER A 1 115 ? -20.5 9.891 -2.002 1 83.25 115 SER A CA 1
ATOM 874 C C . SER A 1 115 ? -20.141 10.492 -0.647 1 83.25 115 SER A C 1
ATOM 876 O O . SER A 1 115 ? -19.391 9.898 0.122 1 83.25 115 SER A O 1
ATOM 878 N N . GLY A 1 116 ? -20.641 11.695 -0.341 1 84.94 116 GLY A N 1
ATOM 879 C CA . GLY A 1 116 ? -20.406 12.352 0.935 1 84.94 116 GLY A CA 1
ATOM 880 C C . GLY A 1 116 ? -19.141 13.211 0.941 1 84.94 116 GLY A C 1
ATOM 881 O O . GLY A 1 116 ? -18.406 13.242 -0.043 1 84.94 116 GLY A O 1
ATOM 882 N N . ASP A 1 117 ? -18.891 13.852 2.002 1 91.06 117 ASP A N 1
ATOM 883 C CA . ASP A 1 117 ? -17.781 14.797 2.115 1 91.06 117 ASP A CA 1
ATOM 884 C C . ASP A 1 117 ? -16.484 14.07 2.461 1 91.06 117 ASP A C 1
ATOM 886 O O . ASP A 1 117 ? -16.5 13.016 3.092 1 91.06 117 ASP A O 1
ATOM 890 N N . ALA A 1 118 ? -15.422 14.648 2.055 1 94.25 118 ALA A N 1
ATOM 891 C CA . ALA A 1 118 ? -14.094 14.172 2.416 1 94.25 118 ALA A CA 1
ATOM 892 C C . ALA A 1 118 ? -13.773 14.492 3.873 1 94.25 118 ALA A C 1
ATOM 894 O O . ALA A 1 118 ? -14.195 15.523 4.395 1 94.25 118 ALA A O 1
ATOM 895 N N . MET A 1 119 ? -13.07 13.648 4.496 1 96.75 119 MET A N 1
ATOM 896 C CA . MET A 1 119 ? -12.547 13.898 5.836 1 96.75 119 MET A CA 1
ATOM 897 C C . MET A 1 119 ? -11.227 14.656 5.773 1 96.75 119 MET A C 1
ATOM 899 O O . MET A 1 119 ? -10.227 14.133 5.273 1 96.75 119 MET A O 1
ATOM 903 N N . MET A 1 120 ? -11.18 15.859 6.324 1 97.75 120 MET A N 1
ATOM 904 C CA . MET A 1 120 ? -10.031 16.75 6.145 1 97.75 120 MET A CA 1
ATOM 905 C C . MET A 1 120 ? -8.969 16.484 7.207 1 97.75 120 MET A C 1
ATOM 907 O O . MET A 1 120 ? -7.852 17 7.113 1 97.75 120 MET A O 1
ATOM 911 N N . THR A 1 121 ? -9.32 15.75 8.234 1 98.06 121 THR A N 1
ATOM 912 C CA . THR A 1 121 ? -8.414 15.328 9.305 1 98.06 121 THR A CA 1
ATOM 913 C C . THR A 1 121 ? -8.641 13.859 9.648 1 98.06 121 THR A C 1
ATOM 915 O O . THR A 1 121 ? -9.68 13.289 9.32 1 98.06 121 THR A O 1
ATOM 918 N N . PRO A 1 122 ? -7.684 13.242 10.297 1 97.69 122 PRO A N 1
ATOM 919 C CA . PRO A 1 122 ? -7.84 11.82 10.633 1 97.69 122 PRO A CA 1
ATOM 920 C C . PRO A 1 122 ? -9.086 11.547 11.469 1 97.69 122 PRO A C 1
ATOM 922 O O . PRO A 1 122 ? -9.43 12.344 12.352 1 97.69 122 PRO A O 1
ATOM 925 N N . MET A 1 123 ? -9.672 10.445 11.062 1 96.38 123 MET A N 1
ATOM 926 C CA . MET A 1 123 ? -10.828 9.93 11.797 1 96.38 123 MET A CA 1
ATOM 927 C C . MET A 1 123 ? -10.719 8.414 11.984 1 96.38 123 MET A C 1
ATOM 929 O O . MET A 1 123 ? -10.195 7.715 11.117 1 96.38 123 MET A O 1
ATOM 933 N N . MET A 1 124 ? -11.289 7.98 13.086 1 95.19 124 MET A N 1
ATOM 934 C CA . MET A 1 124 ? -11.258 6.539 13.336 1 95.19 124 MET A CA 1
ATOM 935 C C . MET A 1 124 ? -12.164 5.801 12.352 1 95.19 124 MET A C 1
ATOM 937 O O . MET A 1 124 ? -13.281 6.238 12.086 1 95.19 124 MET A O 1
ATOM 941 N N . CYS A 1 125 ? -11.633 4.734 11.844 1 93.56 125 CYS A N 1
ATOM 942 C CA . CYS A 1 125 ? -12.406 3.877 10.953 1 93.56 125 CYS A CA 1
ATOM 943 C C . CYS A 1 125 ? -13.234 2.873 11.75 1 93.56 125 CYS A C 1
ATOM 945 O O . CYS A 1 125 ? -12.742 1.799 12.102 1 93.56 125 CYS A O 1
ATOM 947 N N . ASP A 1 126 ? -14.508 3.117 11.844 1 92.06 126 ASP A N 1
ATOM 948 C CA . ASP A 1 126 ? -15.383 2.297 12.68 1 92.06 126 ASP A CA 1
ATOM 949 C C . ASP A 1 126 ? -15.602 0.918 12.055 1 92.06 126 ASP A C 1
ATOM 951 O O . ASP A 1 126 ? -15.867 -0.053 12.766 1 92.06 126 ASP A O 1
ATOM 955 N N . ASP A 1 127 ? -15.477 0.843 10.758 1 88.25 127 ASP A N 1
ATOM 956 C CA . ASP A 1 127 ? -15.727 -0.409 10.047 1 88.25 127 ASP A CA 1
ATOM 957 C C . ASP A 1 127 ? -14.711 -1.478 10.453 1 88.25 127 ASP A C 1
ATOM 959 O O . ASP A 1 127 ? -14.953 -2.672 10.258 1 88.25 127 ASP A O 1
ATOM 963 N N . LEU A 1 128 ? -13.594 -1.045 10.984 1 92 128 LEU A N 1
ATOM 964 C CA . LEU A 1 128 ? -12.531 -1.984 11.32 1 92 128 LEU A CA 1
ATOM 965 C C . LEU A 1 128 ? -12.406 -2.141 12.836 1 92 128 LEU A C 1
ATOM 967 O O . LEU A 1 128 ? -11.492 -2.814 13.32 1 92 128 LEU A O 1
ATOM 971 N N . ARG A 1 129 ? -13.32 -1.489 13.508 1 89.75 129 ARG A N 1
ATOM 972 C CA . ARG A 1 129 ? -13.273 -1.579 14.961 1 89.75 129 ARG A CA 1
ATOM 973 C C . ARG A 1 129 ? -13.438 -3.021 15.422 1 89.75 129 ARG A C 1
ATOM 975 O O . ARG A 1 129 ? -14.305 -3.744 14.93 1 89.75 129 ARG A O 1
ATOM 982 N N . GLY A 1 130 ? -12.609 -3.441 16.328 1 87.69 130 GLY A N 1
ATOM 983 C CA . GLY A 1 130 ? -12.711 -4.777 16.891 1 87.69 130 GLY A CA 1
ATOM 984 C C . GLY A 1 130 ? -11.93 -5.816 16.109 1 87.69 130 GLY A C 1
ATOM 985 O O . GLY A 1 130 ? -11.766 -6.949 16.578 1 87.69 130 GLY A O 1
ATOM 986 N N . TRP A 1 131 ? -11.516 -5.453 14.977 1 88.56 131 TRP A N 1
ATOM 987 C CA . TRP A 1 131 ? -10.703 -6.371 14.188 1 88.56 131 TRP A CA 1
ATOM 988 C C . TRP A 1 131 ? -9.234 -6.262 14.57 1 88.56 131 TRP A C 1
ATOM 990 O O . TRP A 1 131 ? -8.734 -5.168 14.844 1 88.56 131 TRP A O 1
ATOM 1000 N N . HIS A 1 132 ? -8.586 -7.395 14.562 1 92.06 132 HIS A N 1
ATOM 1001 C CA . HIS A 1 132 ? -7.133 -7.383 14.68 1 92.06 132 HIS A CA 1
ATOM 1002 C C . HIS A 1 132 ? -6.469 -7.277 13.312 1 92.06 132 HIS A C 1
ATOM 1004 O O . HIS A 1 132 ? -6.098 -8.289 12.719 1 92.06 132 HIS A O 1
ATOM 1010 N N . VAL A 1 133 ? -6.266 -6.07 12.906 1 95 133 VAL A N 1
ATOM 1011 C CA . VAL A 1 133 ? -5.781 -5.781 11.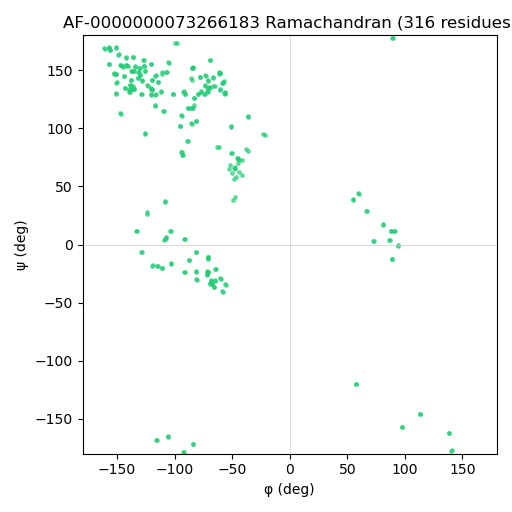555 1 95 133 VAL A CA 1
ATOM 1012 C C . VAL A 1 133 ? -4.27 -6 11.492 1 95 133 VAL A C 1
ATOM 1014 O O . VAL A 1 133 ? -3.523 -5.461 12.312 1 95 133 VAL A O 1
ATOM 1017 N N . ARG A 1 134 ? -3.805 -6.742 10.523 1 95.19 134 ARG A N 1
ATOM 1018 C CA . ARG A 1 134 ? -2.389 -7.078 10.43 1 95.19 134 ARG A CA 1
ATOM 1019 C C . ARG A 1 134 ? -1.761 -6.461 9.18 1 95.19 134 ARG A C 1
ATOM 1021 O O . ARG A 1 134 ? -0.536 -6.398 9.062 1 95.19 134 ARG A O 1
ATOM 1028 N N . SER A 1 135 ? -2.547 -6.086 8.234 1 96.81 135 SER A N 1
ATOM 1029 C CA . SER A 1 135 ? -2.102 -5.375 7.043 1 96.81 135 SER A CA 1
ATOM 1030 C C . SER A 1 135 ? -3.164 -4.395 6.555 1 96.81 135 SER A C 1
ATOM 1032 O O . SER A 1 135 ? -4.348 -4.559 6.848 1 96.81 135 SER A O 1
ATOM 1034 N N . LEU A 1 136 ? -2.734 -3.396 5.879 1 96.5 136 LEU A N 1
ATOM 1035 C CA . LEU A 1 136 ? -3.592 -2.355 5.324 1 96.5 136 LEU A CA 1
ATOM 1036 C C . LEU A 1 136 ? -3.182 -2.014 3.896 1 96.5 136 LEU A C 1
ATOM 1038 O O . LEU A 1 136 ? -1.992 -1.865 3.607 1 96.5 136 LEU A O 1
ATOM 1042 N N . SER A 1 137 ? -4.141 -1.931 3.045 1 96.94 137 SER A N 1
ATOM 1043 C CA . SER A 1 137 ? -3.914 -1.457 1.685 1 96.94 137 SER A CA 1
ATOM 1044 C C . SER A 1 137 ? -5.094 -0.631 1.182 1 96.94 137 SER A C 1
ATOM 1046 O O . SER A 1 137 ? -6.234 -0.858 1.586 1 96.94 137 SER A O 1
ATOM 1048 N N . ALA A 1 138 ? -4.742 0.339 0.411 1 95.12 138 ALA A N 1
ATOM 1049 C CA . ALA A 1 138 ? -5.766 1.213 -0.16 1 95.12 138 ALA A CA 1
ATOM 1050 C C . ALA A 1 138 ? -5.402 1.62 -1.586 1 95.12 138 ALA A C 1
ATOM 1052 O O . ALA A 1 138 ? -4.246 1.928 -1.875 1 95.12 138 ALA A O 1
ATOM 1053 N N . SER A 1 139 ? -6.352 1.534 -2.416 1 92.06 139 SER A N 1
ATOM 1054 C CA . SER A 1 139 ? -6.293 2.127 -3.75 1 92.06 139 SER A CA 1
ATOM 1055 C C . SER A 1 139 ? -7.336 3.229 -3.91 1 92.06 139 SER A C 1
ATOM 1057 O O . SER A 1 139 ? -7.859 3.746 -2.92 1 92.06 139 SER A O 1
ATOM 1059 N N . LYS A 1 140 ? -7.508 3.648 -5.141 1 86.5 140 LYS A N 1
ATOM 1060 C CA . LYS A 1 140 ? -8.547 4.641 -5.406 1 86.5 140 LYS A CA 1
ATOM 1061 C C . LYS A 1 140 ? -9.93 4.074 -5.113 1 86.5 140 LYS A C 1
ATOM 1063 O O . LYS A 1 140 ? -10.82 4.797 -4.656 1 86.5 140 LYS A O 1
ATOM 1068 N N . THR A 1 141 ? -10.133 2.768 -5.285 1 86.5 141 THR A N 1
ATOM 1069 C CA . THR A 1 141 ? -11.492 2.223 -5.277 1 86.5 141 THR A CA 1
ATOM 1070 C C . THR A 1 141 ? -11.594 1.044 -4.316 1 86.5 141 THR A C 1
ATOM 1072 O O . THR A 1 141 ? -12.688 0.516 -4.09 1 86.5 141 THR A O 1
ATOM 1075 N N . THR A 1 142 ? -10.5 0.637 -3.787 1 91.19 142 THR A N 1
ATOM 1076 C CA . THR A 1 142 ? -10.492 -0.615 -3.037 1 91.19 142 THR A CA 1
ATOM 1077 C C . THR A 1 142 ? -9.656 -0.483 -1.771 1 91.19 142 THR A C 1
ATOM 1079 O O . THR A 1 142 ? -8.562 0.098 -1.8 1 91.19 142 THR A O 1
ATOM 1082 N N . PHE A 1 143 ? -10.195 -1.027 -0.717 1 94.38 143 PHE A N 1
ATOM 1083 C CA . PHE A 1 143 ? -9.461 -1.227 0.528 1 94.38 143 PHE A CA 1
ATOM 1084 C C . PHE A 1 143 ? -9.289 -2.713 0.823 1 94.38 143 PHE A C 1
ATOM 1086 O O . PHE A 1 143 ? -10.203 -3.508 0.591 1 94.38 143 PHE A O 1
ATOM 1093 N N . GLY A 1 144 ? -8.117 -3.098 1.319 1 95 144 GLY A N 1
ATOM 1094 C CA . GLY A 1 144 ? -7.82 -4.469 1.698 1 95 144 GLY A CA 1
ATOM 1095 C C . GLY A 1 144 ? -7.102 -4.582 3.029 1 95 144 GLY A C 1
ATOM 1096 O O . GLY A 1 144 ? -6.184 -3.807 3.314 1 95 144 GLY A O 1
ATOM 1097 N N . VAL A 1 145 ? -7.559 -5.5 3.873 1 95.94 145 VAL A N 1
ATOM 1098 C CA . VAL A 1 145 ? -6.898 -5.77 5.148 1 95.94 145 VAL A CA 1
ATOM 1099 C C . VAL A 1 145 ? -6.836 -7.273 5.391 1 95.94 145 VAL A C 1
ATOM 1101 O O . VAL A 1 145 ? -7.633 -8.031 4.836 1 95.94 145 VAL A O 1
ATOM 1104 N N . SER A 1 146 ? -5.828 -7.641 6.066 1 96.69 146 SER A N 1
ATOM 1105 C CA . SER A 1 146 ? -5.867 -8.961 6.68 1 96.69 146 SER A CA 1
ATOM 1106 C C . SER A 1 146 ? -6.199 -8.875 8.164 1 96.69 146 SER A C 1
ATOM 1108 O O . SER A 1 146 ? -5.668 -8.023 8.875 1 96.69 146 SER A O 1
ATOM 1110 N N . ALA A 1 147 ? -7.156 -9.641 8.547 1 93.94 147 ALA A N 1
ATOM 1111 C CA . ALA A 1 147 ? -7.586 -9.711 9.945 1 93.94 147 ALA A CA 1
ATOM 1112 C C . ALA A 1 147 ? -8.141 -11.094 10.273 1 93.94 147 ALA A C 1
ATOM 1114 O O . ALA A 1 147 ? -8.82 -11.711 9.445 1 93.94 147 ALA A O 1
ATOM 1115 N N . GLU A 1 148 ? -7.824 -11.625 11.461 1 91.12 148 GLU A N 1
ATOM 1116 C CA . GLU A 1 148 ? -8.328 -12.914 11.93 1 91.12 148 GLU A CA 1
ATOM 1117 C C . GLU A 1 148 ? -8.023 -14.023 10.922 1 91.12 148 GLU A C 1
ATOM 1119 O O . GLU A 1 148 ? -8.906 -14.805 10.57 1 91.12 148 GLU A O 1
ATOM 1124 N N . SER A 1 149 ? -6.965 -13.969 10.367 1 92.81 149 SER A N 1
ATOM 1125 C CA . SER A 1 149 ? -6.434 -14.953 9.43 1 92.81 149 SER A CA 1
ATOM 1126 C C . SER A 1 149 ? -7.242 -14.992 8.141 1 92.81 149 SER A C 1
ATOM 1128 O O . SER A 1 149 ? -7.43 -16.062 7.547 1 92.81 149 SER A O 1
ATOM 1130 N N . SER A 1 150 ? -7.828 -13.805 7.832 1 94.44 150 SER A N 1
ATOM 1131 C CA . SER A 1 150 ? -8.648 -13.688 6.633 1 94.44 150 SER A CA 1
ATOM 1132 C C . SER A 1 150 ? -8.242 -12.469 5.805 1 94.44 150 SER A C 1
ATOM 1134 O O . SER A 1 150 ? -7.684 -11.508 6.34 1 94.44 150 SER A O 1
ATOM 1136 N N . ALA A 1 151 ? -8.5 -12.664 4.527 1 94.75 151 ALA A N 1
ATOM 1137 C CA . ALA A 1 151 ? -8.414 -11.516 3.631 1 94.75 151 ALA A CA 1
ATOM 1138 C C . ALA A 1 151 ? -9.766 -10.828 3.48 1 94.75 151 ALA A C 1
ATOM 1140 O O . ALA A 1 151 ? -10.781 -11.484 3.246 1 94.75 151 ALA A O 1
ATOM 1141 N N . ILE A 1 152 ? -9.734 -9.492 3.629 1 93.62 152 ILE A N 1
ATOM 1142 C CA . ILE A 1 152 ? -10.969 -8.711 3.621 1 93.62 152 ILE A CA 1
ATOM 1143 C C . ILE A 1 152 ? -10.844 -7.559 2.627 1 93.62 152 ILE A C 1
ATOM 1145 O O . ILE A 1 152 ? -9.844 -6.836 2.629 1 93.62 152 ILE A O 1
ATOM 1149 N N . LEU A 1 153 ? -11.797 -7.426 1.772 1 92.94 153 LEU A N 1
ATOM 1150 C CA . LEU A 1 153 ? -11.828 -6.344 0.795 1 92.94 153 LEU A CA 1
ATOM 1151 C C . LEU A 1 153 ? -13.141 -5.578 0.881 1 92.94 153 LEU A C 1
ATOM 1153 O O . LEU A 1 153 ? -14.188 -6.16 1.186 1 92.94 153 LEU A O 1
ATOM 1157 N N . TRP A 1 154 ? -13.094 -4.289 0.573 1 92.25 154 TRP A N 1
ATOM 1158 C CA . TRP A 1 154 ? -14.289 -3.477 0.36 1 92.25 154 TRP A CA 1
ATOM 1159 C C . TRP A 1 154 ? -13.953 -2.215 -0.429 1 92.25 154 TRP A C 1
ATOM 1161 O O . TRP A 1 154 ? -12.781 -1.911 -0.659 1 92.25 154 TRP A O 1
ATOM 1171 N N . GLY A 1 155 ? -14.984 -1.544 -0.879 1 90.25 155 GLY A N 1
ATOM 1172 C CA . GLY A 1 155 ? -14.805 -0.31 -1.628 1 90.25 155 GLY A CA 1
ATOM 1173 C C . GLY A 1 155 ? -15.734 -0.198 -2.822 1 90.25 155 GLY A C 1
ATOM 1174 O O . GLY A 1 155 ? -16.75 -0.9 -2.896 1 90.25 155 GLY A O 1
ATOM 1175 N N . GLN A 1 156 ? -15.344 0.719 -3.717 1 86.19 156 GLN A N 1
ATOM 1176 C CA . GLN A 1 156 ? -16.203 1.071 -4.844 1 86.19 156 GLN A CA 1
ATOM 1177 C C . GLN A 1 156 ? -16.078 0.05 -5.973 1 86.19 156 GLN A C 1
ATOM 1179 O O . GLN A 1 156 ? -17 -0.112 -6.773 1 86.19 156 GLN A O 1
ATOM 1184 N N . ALA A 1 157 ? -14.914 -0.522 -6.047 1 81.12 157 ALA A N 1
ATOM 1185 C CA . ALA A 1 157 ? -14.641 -1.513 -7.082 1 81.12 157 ALA A CA 1
ATOM 1186 C C . ALA A 1 157 ? -13.672 -2.578 -6.582 1 81.12 157 ALA A C 1
ATOM 1188 O O . ALA A 1 157 ? -12.508 -2.283 -6.301 1 81.12 157 ALA A O 1
ATOM 1189 N N . ILE A 1 158 ? -14.133 -3.711 -6.457 1 78 158 ILE A N 1
ATOM 1190 C CA . ILE A 1 158 ? -13.273 -4.785 -5.965 1 78 158 ILE A CA 1
ATOM 1191 C C . ILE A 1 158 ? -13.172 -5.883 -7.023 1 78 158 ILE A C 1
ATOM 1193 O O . ILE A 1 158 ? -14.148 -6.188 -7.707 1 78 158 ILE A O 1
ATOM 1197 N N . HIS A 1 159 ? -11.789 -6.227 -7.16 1 72.06 159 HIS A N 1
ATOM 1198 C CA . HIS A 1 159 ? -11.555 -7.438 -7.938 1 72.06 159 HIS A CA 1
ATOM 1199 C C . HIS A 1 159 ? -11.578 -8.68 -7.051 1 72.06 159 HIS A C 1
ATOM 1201 O O . HIS A 1 159 ? -11.055 -8.656 -5.934 1 72.06 159 HIS A O 1
ATOM 1207 N N . GLY A 1 160 ? -12.5 -9.68 -7.215 1 60.28 160 GLY A N 1
ATOM 1208 C CA . GLY A 1 160 ? -12.523 -10.938 -6.488 1 60.28 160 GLY A CA 1
ATOM 1209 C C . GLY A 1 160 ? -13.898 -11.297 -5.953 1 60.28 160 GLY A C 1
ATOM 1210 O O . GLY A 1 160 ? -14.797 -10.453 -5.93 1 60.28 160 GLY A O 1
ATOM 1211 N N . GLY B 1 1 ? 13.219 -10.953 -41.656 1 26.64 1 GLY B N 1
ATOM 1212 C CA . GLY B 1 1 ? 13.312 -10.398 -40.312 1 26.64 1 GLY B CA 1
ATOM 1213 C C . GLY B 1 1 ? 11.969 -10.281 -39.625 1 26.64 1 GLY B C 1
ATOM 1214 O O . GLY B 1 1 ? 11.172 -9.391 -39.938 1 26.64 1 GLY B O 1
ATOM 1215 N N . ASN B 1 2 ? 11.211 -11.328 -39.281 1 29 2 ASN B N 1
ATOM 1216 C CA . ASN B 1 2 ? 9.805 -11.43 -38.906 1 29 2 ASN B CA 1
ATOM 1217 C C . ASN B 1 2 ? 9.5 -10.656 -37.625 1 29 2 ASN B C 1
ATOM 1219 O O . ASN B 1 2 ? 10.047 -10.961 -36.562 1 29 2 ASN B O 1
ATOM 1223 N N . THR B 1 3 ? 9.25 -9.336 -37.75 1 30.61 3 THR B N 1
ATOM 1224 C CA . THR B 1 3 ? 8.797 -8.43 -36.719 1 30.61 3 THR B CA 1
ATOM 1225 C C . THR B 1 3 ? 7.551 -8.984 -36.031 1 30.61 3 THR B C 1
ATOM 1227 O O . THR B 1 3 ? 6.48 -9.055 -36.625 1 30.61 3 THR B O 1
ATOM 1230 N N . HIS B 1 4 ? 7.602 -10.094 -35.25 1 34 4 HIS B N 1
ATOM 1231 C CA . HIS B 1 4 ? 6.492 -10.57 -34.438 1 34 4 HIS B CA 1
ATOM 1232 C C . HIS B 1 4 ? 5.84 -9.422 -33.688 1 34 4 HIS B C 1
ATOM 1234 O O . HIS B 1 4 ? 6.469 -8.805 -32.812 1 34 4 HIS B O 1
ATOM 1240 N N . THR B 1 5 ? 5.121 -8.633 -34.406 1 33.5 5 THR B N 1
ATOM 1241 C CA . THR B 1 5 ? 4.188 -7.707 -33.781 1 33.5 5 THR B CA 1
ATOM 1242 C C . THR B 1 5 ? 3.297 -8.438 -32.781 1 33.5 5 THR B C 1
ATOM 1244 O O . THR B 1 5 ? 2.619 -9.406 -33.125 1 33.5 5 THR B O 1
ATOM 1247 N N . TYR B 1 6 ? 3.75 -8.742 -31.578 1 32.59 6 TYR B N 1
ATOM 1248 C CA . TYR B 1 6 ? 2.865 -9.203 -30.516 1 32.59 6 TYR B CA 1
ATOM 1249 C C . TYR B 1 6 ? 1.606 -8.344 -30.438 1 32.59 6 TYR B C 1
ATOM 1251 O O . TYR B 1 6 ? 1.67 -7.164 -30.094 1 32.59 6 TYR B O 1
ATOM 1259 N N . ASN B 1 7 ? 0.726 -8.508 -31.344 1 33.19 7 ASN B N 1
ATOM 1260 C CA . ASN B 1 7 ? -0.637 -8.031 -31.141 1 33.19 7 ASN B CA 1
ATOM 1261 C C . ASN B 1 7 ? -1.161 -8.398 -29.75 1 33.19 7 ASN B C 1
ATOM 1263 O O . ASN B 1 7 ? -1.341 -9.578 -29.438 1 33.19 7 ASN B O 1
ATOM 1267 N N . SER B 1 8 ? -0.678 -7.832 -28.781 1 35.81 8 SER B N 1
ATOM 1268 C CA . SER B 1 8 ? -1.245 -8.023 -27.453 1 35.81 8 SER B CA 1
ATOM 1269 C C . SER B 1 8 ? -2.76 -7.848 -27.469 1 35.81 8 SER B C 1
ATOM 1271 O O . SER B 1 8 ? -3.262 -6.742 -27.688 1 35.81 8 SER B O 1
ATOM 1273 N N . LYS B 1 9 ? -3.533 -8.68 -28.125 1 36.75 9 LYS B N 1
ATOM 1274 C CA . LYS B 1 9 ? -4.965 -8.688 -27.844 1 36.75 9 LYS B CA 1
ATOM 1275 C C . LYS B 1 9 ? -5.242 -8.445 -26.375 1 36.75 9 LYS B C 1
ATOM 1277 O O . LYS B 1 9 ? -4.797 -9.219 -25.516 1 36.75 9 LYS B O 1
ATOM 1282 N N . THR B 1 10 ? -5.223 -7.309 -25.922 1 37.16 10 THR B N 1
ATOM 1283 C CA . THR B 1 10 ? -5.711 -6.891 -24.609 1 37.16 10 THR B CA 1
ATOM 1284 C C . THR B 1 10 ? -7.102 -7.465 -24.344 1 37.16 10 THR B C 1
ATOM 1286 O O . THR B 1 10 ? -8.102 -6.949 -24.844 1 37.16 10 THR B O 1
ATOM 1289 N N . HIS B 1 11 ? -7.434 -8.641 -24.656 1 36.09 11 HIS B N 1
ATOM 1290 C CA . HIS B 1 11 ? -8.641 -9.18 -24.031 1 36.09 11 HIS B CA 1
ATOM 1291 C C . HIS B 1 11 ? -8.719 -8.805 -22.562 1 36.09 11 HIS B C 1
ATOM 1293 O O . HIS B 1 11 ? -8.156 -9.492 -21.703 1 36.09 11 HIS B O 1
ATOM 1299 N N . SER B 1 12 ? -8.75 -7.605 -22.266 1 40.94 12 SER B N 1
ATOM 1300 C CA . SER B 1 12 ? -9.055 -7.215 -20.891 1 40.94 12 SER B CA 1
ATOM 1301 C C . SER B 1 12 ? -10.266 -7.965 -20.359 1 40.94 12 SER B C 1
ATOM 1303 O O . SER B 1 12 ? -11.383 -7.77 -20.828 1 40.94 12 SER B O 1
ATOM 1305 N N . ILE B 1 13 ? -10.32 -9.281 -20.312 1 42.56 13 ILE B N 1
ATOM 1306 C CA . ILE B 1 13 ? -11.375 -9.852 -19.484 1 42.56 13 ILE B CA 1
ATOM 1307 C C . ILE B 1 13 ? -11.828 -8.812 -18.453 1 42.56 13 ILE B C 1
ATOM 1309 O O . ILE B 1 13 ? -11.023 -8.336 -17.656 1 42.56 13 ILE B O 1
ATOM 1313 N N . LYS B 1 14 ? -12.898 -8.055 -18.797 1 49.94 14 LYS B N 1
ATOM 1314 C CA . LYS B 1 14 ? -13.602 -7.105 -17.953 1 49.94 14 LYS B CA 1
ATOM 1315 C C . LYS B 1 14 ? -13.922 -7.715 -16.578 1 49.94 14 LYS B C 1
ATOM 1317 O O . LYS B 1 14 ? -14.758 -8.617 -16.484 1 49.94 14 LYS B O 1
ATOM 1322 N N . MET B 1 15 ? -12.906 -8.008 -15.844 1 57.09 15 MET B N 1
ATOM 1323 C CA . MET B 1 15 ? -13.219 -8.398 -14.469 1 57.09 15 MET B CA 1
ATOM 1324 C C . MET B 1 15 ? -14.391 -7.594 -13.93 1 57.09 15 MET B C 1
ATOM 1326 O O . MET B 1 15 ? -14.469 -6.379 -14.141 1 57.09 15 MET B O 1
ATOM 1330 N N . GLU B 1 16 ? -15.469 -8.25 -13.766 1 60.5 16 GLU B N 1
ATOM 1331 C CA . GLU B 1 16 ? -16.609 -7.594 -13.133 1 60.5 16 GLU B 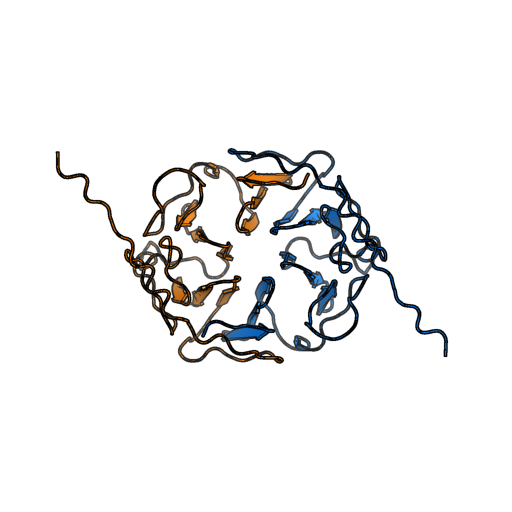CA 1
ATOM 1332 C C . GLU B 1 16 ? -16.203 -6.941 -11.812 1 60.5 16 GLU B C 1
ATOM 1334 O O . GLU B 1 16 ? -15.602 -7.59 -10.953 1 60.5 16 GLU B O 1
ATOM 1339 N N . VAL B 1 17 ? -16.016 -5.66 -11.766 1 73.88 17 VAL B N 1
ATOM 1340 C CA . VAL B 1 17 ? -15.766 -4.895 -10.555 1 73.88 17 VAL B CA 1
ATOM 1341 C C . VAL B 1 17 ? -17.078 -4.34 -10.008 1 73.88 17 VAL B C 1
ATOM 1343 O O . VAL B 1 17 ? -17.859 -3.742 -10.75 1 73.88 17 VAL B O 1
ATOM 1346 N N . GLU B 1 18 ? -17.484 -4.922 -8.812 1 80.12 18 GLU B N 1
ATOM 1347 C CA . GLU B 1 18 ? -18.703 -4.441 -8.148 1 80.12 18 GLU B CA 1
ATOM 1348 C C . GLU B 1 18 ? -18.359 -3.707 -6.855 1 80.12 18 GLU B C 1
ATOM 1350 O O . GLU B 1 18 ? -17.391 -4.051 -6.176 1 80.12 18 GLU B O 1
ATOM 1355 N N . PRO B 1 19 ? -19.203 -2.729 -6.566 1 86.06 19 PRO B N 1
ATOM 1356 C CA . PRO B 1 19 ? -19 -2.053 -5.285 1 86.06 19 PRO B CA 1
ATOM 1357 C C . PRO B 1 19 ? -19.266 -2.963 -4.09 1 86.06 19 PRO B C 1
ATOM 1359 O O . PRO B 1 19 ? -20.172 -3.805 -4.141 1 86.06 19 PRO B O 1
ATOM 1362 N N . GLN B 1 20 ? -18.469 -2.953 -3.107 1 88.12 20 GLN B N 1
ATOM 1363 C CA . GLN B 1 20 ? -18.609 -3.594 -1.804 1 88.12 20 GLN B CA 1
ATOM 1364 C C . GLN B 1 20 ? -18.438 -2.584 -0.673 1 88.12 20 GLN B C 1
ATOM 1366 O O . GLN B 1 20 ? -17.328 -2.355 -0.199 1 88.12 20 GLN B O 1
ATOM 1371 N N . PRO B 1 21 ? -19.531 -2.043 -0.169 1 85.19 21 PRO B N 1
ATOM 1372 C CA . PRO B 1 21 ? -19.438 -0.89 0.73 1 85.19 21 PRO B CA 1
ATOM 1373 C C . PRO B 1 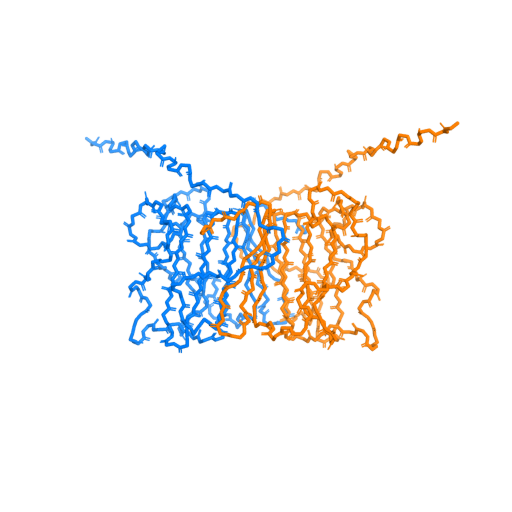21 ? -18.875 -1.255 2.104 1 85.19 21 PRO B C 1
ATOM 1375 O O . PRO B 1 21 ? -18.359 -0.388 2.816 1 85.19 21 PRO B O 1
ATOM 1378 N N . LYS B 1 22 ? -19.016 -2.578 2.484 1 86.25 22 LYS B N 1
ATOM 1379 C CA . LYS B 1 22 ? -18.531 -3.018 3.791 1 86.25 22 LYS B CA 1
ATOM 1380 C C . LYS B 1 22 ? -17.484 -4.113 3.65 1 86.25 22 LYS B C 1
ATOM 1382 O O . LYS B 1 22 ? -17.5 -4.871 2.678 1 86.25 22 LYS B O 1
ATOM 1387 N N . PRO B 1 23 ? -16.688 -4.199 4.629 1 87 23 PRO B N 1
ATOM 1388 C CA . PRO B 1 23 ? -15.656 -5.242 4.57 1 87 23 PRO B CA 1
ATOM 1389 C C . PRO B 1 23 ? -16.25 -6.637 4.379 1 87 23 PRO B C 1
ATOM 1391 O O . PRO B 1 23 ? -17.25 -6.984 5.016 1 87 23 PRO B O 1
ATOM 1394 N N . LYS B 1 24 ? -15.648 -7.316 3.402 1 88.56 24 LYS B N 1
ATOM 1395 C CA . LYS B 1 24 ? -16.094 -8.672 3.096 1 88.56 24 LYS B CA 1
ATOM 1396 C C . LYS B 1 24 ? -14.914 -9.633 2.99 1 88.56 24 LYS B C 1
ATOM 1398 O O . LYS B 1 24 ? -13.891 -9.297 2.398 1 88.56 24 LYS B O 1
ATOM 1403 N N . LEU B 1 25 ? -15.141 -10.812 3.459 1 89.75 25 LEU B N 1
ATOM 1404 C CA . LEU B 1 25 ? -14.141 -11.875 3.422 1 89.75 25 LEU B CA 1
ATOM 1405 C C . LEU B 1 25 ? -13.977 -12.422 2.006 1 89.75 25 LEU B C 1
ATOM 1407 O O . LEU B 1 25 ? -14.961 -12.633 1.301 1 89.75 25 LEU B O 1
ATOM 1411 N N . ILE B 1 26 ? -12.75 -12.609 1.644 1 89.94 26 ILE B N 1
ATOM 1412 C CA . ILE B 1 26 ? -12.484 -13.32 0.398 1 89.94 26 ILE B CA 1
ATOM 1413 C C . ILE B 1 26 ? -12.539 -14.828 0.638 1 89.94 26 ILE B C 1
ATOM 1415 O O . ILE B 1 26 ? -11.828 -15.352 1.497 1 89.94 26 ILE B O 1
ATOM 1419 N N . HIS B 1 27 ? -13.312 -15.414 -0.127 1 85.25 27 HIS B N 1
ATOM 1420 C CA . HIS B 1 27 ? -13.477 -16.859 0.042 1 85.25 27 HIS B CA 1
ATOM 1421 C C . HIS B 1 27 ? -12.391 -17.625 -0.704 1 85.25 27 HIS B C 1
ATOM 1423 O O . HIS B 1 27 ? -11.867 -17.156 -1.714 1 85.25 27 HIS B O 1
ATOM 1429 N N . GLY B 1 28 ? -12.07 -18.781 -0.219 1 85.06 28 GLY B N 1
ATOM 1430 C CA . GLY B 1 28 ? -11.109 -19.656 -0.892 1 85.06 28 GLY B CA 1
ATOM 1431 C C . GLY B 1 28 ? -9.695 -19.484 -0.385 1 85.06 28 GLY B C 1
ATOM 1432 O O . GLY B 1 28 ? -8.758 -20.062 -0.933 1 85.06 28 GLY B O 1
ATOM 1433 N N . LEU B 1 29 ? -9.555 -18.594 0.526 1 90.56 29 LEU B N 1
ATOM 1434 C CA . LEU B 1 29 ? -8.25 -18.391 1.154 1 90.56 29 LEU B CA 1
ATOM 1435 C C . LEU B 1 29 ? -8.305 -18.719 2.643 1 90.56 29 LEU B C 1
ATOM 1437 O O . LEU B 1 29 ? -9.242 -18.312 3.338 1 90.56 29 LEU B O 1
ATOM 1441 N N . ASP B 1 30 ? -7.395 -19.516 3.055 1 89.38 30 ASP B N 1
ATOM 1442 C CA . ASP B 1 30 ? -7.328 -19.859 4.473 1 89.38 30 ASP B CA 1
ATOM 1443 C C . ASP B 1 30 ? -6.02 -19.375 5.094 1 89.38 30 ASP B C 1
ATOM 1445 O O . ASP B 1 30 ? -4.988 -19.312 4.418 1 89.38 30 ASP B O 1
ATOM 1449 N N . ASN B 1 31 ? -6.141 -18.984 6.324 1 96.31 31 ASN B N 1
ATOM 1450 C CA . ASN B 1 31 ? -4.973 -18.672 7.141 1 96.31 31 ASN B CA 1
ATOM 1451 C C . ASN B 1 31 ? -4.148 -17.547 6.531 1 96.31 31 ASN B C 1
ATOM 1453 O O . ASN B 1 31 ? -2.924 -17.656 6.43 1 96.31 31 ASN B O 1
ATOM 1457 N N . VAL B 1 32 ? -4.871 -16.547 6.082 1 97.38 32 VAL B N 1
ATOM 1458 C CA . VAL B 1 32 ? -4.211 -15.375 5.52 1 97.38 32 VAL B CA 1
ATOM 1459 C C . VAL B 1 32 ? -3.588 -14.539 6.637 1 97.38 32 VAL B C 1
ATOM 1461 O O . VAL B 1 32 ? -4.254 -14.219 7.625 1 97.38 32 VAL B O 1
ATOM 1464 N N . THR B 1 33 ? -2.33 -14.203 6.473 1 96.62 33 THR B N 1
ATOM 1465 C CA . THR B 1 33 ? -1.631 -13.438 7.5 1 96.62 33 THR B CA 1
ATOM 1466 C C . THR B 1 33 ? -1.33 -12.023 7.016 1 96.62 33 THR B C 1
ATOM 1468 O O . THR B 1 33 ? -1.065 -11.133 7.82 1 96.62 33 THR B O 1
ATOM 1471 N N . ASN B 1 34 ? -1.346 -11.82 5.715 1 97.62 34 ASN B N 1
ATOM 1472 C CA . ASN B 1 34 ? -0.99 -10.555 5.086 1 97.62 34 ASN B CA 1
ATOM 1473 C C . ASN B 1 34 ? -1.694 -10.383 3.742 1 97.62 34 ASN B C 1
ATOM 1475 O O . ASN B 1 34 ? -1.923 -11.352 3.023 1 97.62 34 ASN B O 1
ATOM 1479 N N . MET B 1 35 ? -2.023 -9.141 3.387 1 96.5 35 MET B N 1
ATOM 1480 C CA . MET B 1 35 ? -2.605 -8.922 2.064 1 96.5 35 MET B CA 1
ATOM 1481 C C . MET B 1 35 ? -2.396 -7.477 1.613 1 96.5 35 MET B C 1
ATOM 1483 O O . MET B 1 35 ? -2.18 -6.59 2.439 1 96.5 35 MET B O 1
ATOM 1487 N N . ALA B 1 36 ? -2.385 -7.227 0.39 1 97.25 36 ALA B N 1
ATOM 1488 C CA . ALA B 1 36 ? -2.404 -5.91 -0.249 1 97.25 36 ALA B CA 1
ATOM 1489 C C . ALA B 1 36 ? -3.32 -5.91 -1.469 1 97.25 36 ALA B C 1
ATOM 1491 O O . ALA B 1 36 ? -3.316 -6.855 -2.258 1 97.25 36 ALA B O 1
ATOM 1492 N N . ALA B 1 37 ? -4.121 -4.895 -1.536 1 95.44 37 ALA B N 1
ATOM 1493 C CA . ALA B 1 37 ? -5.004 -4.723 -2.689 1 95.44 37 ALA B CA 1
ATOM 1494 C C . ALA B 1 37 ? -4.73 -3.396 -3.395 1 95.44 37 ALA B C 1
ATOM 1496 O O . ALA B 1 37 ? -4.668 -2.346 -2.754 1 95.44 37 ALA B O 1
ATOM 1497 N N . GLY B 1 38 ? -4.539 -3.443 -4.672 1 94 38 GLY B N 1
ATOM 1498 C CA . GLY B 1 38 ? -4.406 -2.258 -5.504 1 94 38 GLY B CA 1
ATOM 1499 C C . GLY B 1 38 ? -5.641 -1.979 -6.344 1 94 38 GLY B C 1
ATOM 1500 O O . GLY B 1 38 ? -6.719 -2.506 -6.062 1 94 38 GLY B O 1
ATOM 1501 N N . VAL B 1 39 ? -5.398 -1.123 -7.277 1 89.5 39 VAL B N 1
ATOM 1502 C CA . VAL B 1 39 ? -6.492 -0.734 -8.156 1 89.5 39 VAL B CA 1
ATOM 1503 C C . VAL B 1 39 ? -6.914 -1.926 -9.016 1 89.5 39 VAL B C 1
ATOM 1505 O O . VAL B 1 39 ? -8.102 -2.135 -9.258 1 89.5 39 VAL B O 1
ATOM 1508 N N . ASN B 1 40 ? -5.922 -2.775 -9.391 1 92.62 40 ASN B N 1
ATOM 1509 C CA . ASN B 1 40 ? -6.203 -3.738 -10.445 1 92.62 40 ASN B CA 1
ATOM 1510 C C . ASN B 1 40 ? -6.055 -5.176 -9.953 1 92.62 40 ASN B C 1
ATOM 1512 O O . ASN B 1 40 ? -6.543 -6.109 -10.594 1 92.62 40 ASN B O 1
ATOM 1516 N N . HIS B 1 41 ? -5.402 -5.344 -8.875 1 94.5 41 HIS B N 1
ATOM 1517 C CA . HIS B 1 41 ? -5.109 -6.707 -8.445 1 94.5 41 HIS B CA 1
ATOM 1518 C C . HIS B 1 41 ? -4.855 -6.766 -6.941 1 94.5 41 HIS B C 1
ATOM 1520 O O . HIS B 1 41 ? -4.789 -5.73 -6.277 1 94.5 41 HIS B O 1
ATOM 1526 N N . SER B 1 42 ? -4.801 -7.992 -6.434 1 95.88 42 SER B N 1
ATOM 1527 C CA . SER B 1 42 ? -4.57 -8.258 -5.016 1 95.88 42 SER B CA 1
ATOM 1528 C C . SER B 1 42 ? -3.535 -9.359 -4.82 1 95.88 42 SER B C 1
ATOM 1530 O O . SER B 1 42 ? -3.33 -10.188 -5.707 1 95.88 42 SER B O 1
ATOM 1532 N N . VAL B 1 43 ? -2.891 -9.297 -3.715 1 97.38 43 VAL B N 1
ATOM 1533 C CA . VAL B 1 43 ? -1.923 -10.312 -3.305 1 97.38 43 VAL B CA 1
ATOM 1534 C C . VAL B 1 43 ? -2.105 -10.633 -1.823 1 97.38 43 VAL B C 1
ATOM 1536 O O . VAL B 1 43 ? -2.428 -9.75 -1.026 1 97.38 43 VAL B O 1
ATOM 1539 N N . CYS B 1 44 ? -1.973 -11.875 -1.42 1 97.62 44 CYS B N 1
ATOM 1540 C CA . CYS B 1 44 ? -1.988 -12.211 -0.001 1 97.62 44 CYS B CA 1
ATOM 1541 C C . CYS B 1 44 ? -0.992 -13.32 0.308 1 97.62 44 CYS B C 1
ATOM 1543 O O . CYS B 1 44 ? -0.492 -13.984 -0.604 1 97.62 44 CYS B O 1
ATOM 1545 N N . VAL B 1 45 ? -0.628 -13.438 1.539 1 98.19 45 VAL B N 1
ATOM 1546 C CA . VAL B 1 45 ? 0.295 -14.438 2.068 1 98.19 45 VAL B CA 1
ATOM 1547 C C . VAL B 1 45 ? -0.387 -15.234 3.178 1 98.19 45 VAL B C 1
ATOM 1549 O O . VAL B 1 45 ? -1.082 -14.664 4.023 1 98.19 45 VAL B O 1
ATOM 1552 N N . THR B 1 46 ? -0.213 -16.531 3.174 1 97.75 46 THR B N 1
ATOM 1553 C CA . THR B 1 46 ? -0.808 -17.406 4.188 1 97.75 46 THR B CA 1
ATOM 1554 C C . THR B 1 46 ? 0.208 -17.734 5.273 1 97.75 46 THR B C 1
ATOM 1556 O O . THR B 1 46 ? 1.389 -17.406 5.152 1 97.75 46 THR B O 1
ATOM 1559 N N . GLU B 1 47 ? -0.272 -18.391 6.293 1 97 47 GLU B N 1
ATOM 1560 C CA . GLU B 1 47 ? 0.567 -18.844 7.402 1 97 47 GLU B CA 1
ATOM 1561 C C . GLU B 1 47 ? 1.664 -19.781 6.922 1 97 47 GLU B C 1
ATOM 1563 O O . GLU B 1 47 ? 2.758 -19.812 7.492 1 97 47 GLU B O 1
ATOM 1568 N N . ALA B 1 48 ? 1.404 -20.516 5.848 1 96.5 48 ALA B N 1
ATOM 1569 C CA . ALA B 1 48 ? 2.359 -21.469 5.305 1 96.5 48 ALA B CA 1
ATOM 1570 C C . ALA B 1 48 ? 3.4 -20.781 4.43 1 96.5 48 ALA B C 1
ATOM 1572 O O . ALA B 1 48 ? 4.324 -21.422 3.926 1 96.5 48 ALA B O 1
ATOM 1573 N N . GLY B 1 49 ? 3.215 -19.516 4.199 1 97.06 49 GLY B N 1
ATOM 1574 C CA . GLY B 1 49 ? 4.152 -18.766 3.373 1 97.06 49 GLY B CA 1
ATOM 1575 C C . GLY B 1 49 ? 3.809 -18.812 1.896 1 97.06 49 GLY B C 1
ATOM 1576 O O . GLY B 1 49 ? 4.633 -18.453 1.053 1 97.06 49 GLY B O 1
ATOM 1577 N N . SER B 1 50 ? 2.586 -19.312 1.612 1 97.31 50 SER B N 1
ATOM 1578 C CA . SER B 1 50 ? 2.119 -19.297 0.23 1 97.31 50 SER B CA 1
ATOM 1579 C C . SER B 1 50 ? 1.635 -17.906 -0.178 1 97.31 50 SER B C 1
ATOM 1581 O O . SER B 1 50 ? 1.008 -17.203 0.618 1 97.31 50 SER B O 1
ATOM 1583 N N . VAL B 1 51 ? 1.938 -17.641 -1.453 1 98.25 51 VAL B N 1
ATOM 1584 C CA . VAL B 1 51 ? 1.508 -16.359 -2.002 1 98.25 51 VAL B CA 1
ATOM 1585 C C . VAL B 1 51 ? 0.426 -16.578 -3.055 1 98.25 51 VAL B C 1
ATOM 1587 O O . VAL B 1 51 ? 0.55 -17.469 -3.9 1 98.25 51 VAL B O 1
ATOM 1590 N N . PHE B 1 52 ? -0.631 -15.812 -2.916 1 97.75 52 PHE B N 1
ATOM 1591 C CA . PHE B 1 52 ? -1.711 -15.852 -3.895 1 97.75 52 PHE B CA 1
ATOM 1592 C C . PHE B 1 52 ? -1.906 -14.492 -4.543 1 97.75 52 PHE B C 1
ATOM 1594 O O . PHE B 1 52 ? -1.804 -13.461 -3.875 1 97.75 52 PHE B O 1
ATOM 1601 N N . THR B 1 53 ? -2.199 -14.5 -5.855 1 97.38 53 THR B N 1
ATOM 1602 C CA . THR B 1 53 ? -2.539 -13.273 -6.57 1 97.38 53 THR B CA 1
ATOM 1603 C C . THR B 1 53 ? -3.803 -13.469 -7.402 1 97.38 53 THR B C 1
ATOM 1605 O O . THR B 1 53 ? -4.086 -14.578 -7.863 1 97.38 53 THR B O 1
ATOM 1608 N N . TRP B 1 54 ? -4.57 -12.367 -7.543 1 95.56 54 TRP B N 1
ATOM 1609 C CA . TRP B 1 54 ? -5.727 -12.391 -8.438 1 95.56 54 TRP B CA 1
ATOM 1610 C C . TRP B 1 54 ? -6.082 -10.992 -8.914 1 95.56 54 TRP B C 1
ATOM 1612 O O . TRP B 1 54 ? -5.598 -10 -8.359 1 95.56 54 TRP B O 1
ATOM 1622 N N . GLY B 1 55 ? -6.941 -10.953 -9.93 1 93.88 55 GLY B N 1
ATOM 1623 C CA . GLY B 1 55 ? -7.309 -9.711 -10.586 1 93.88 55 GLY B CA 1
ATOM 1624 C C . GLY B 1 55 ? -6.824 -9.625 -12.023 1 93.88 55 GLY B C 1
ATOM 1625 O O . GLY B 1 55 ? -6.793 -10.633 -12.727 1 93.88 55 GLY B O 1
ATOM 1626 N N . CYS B 1 56 ? -6.473 -8.32 -12.391 1 93.5 56 CYS B N 1
ATOM 1627 C CA . CYS B 1 56 ? -5.973 -8.086 -13.742 1 93.5 56 CYS B CA 1
ATOM 1628 C C . CYS B 1 56 ? -4.574 -8.672 -13.914 1 93.5 56 CYS B C 1
ATOM 1630 O O . CYS B 1 56 ? -3.695 -8.445 -13.078 1 93.5 56 CYS B O 1
ATOM 1632 N N . GLY B 1 57 ? -4.379 -9.344 -14.992 1 94.88 57 GLY B N 1
ATOM 1633 C CA . GLY B 1 57 ? -3.111 -10.031 -15.18 1 94.88 57 GLY B CA 1
ATOM 1634 C C . GLY B 1 57 ? -2.219 -9.375 -16.219 1 94.88 57 GLY B C 1
ATOM 1635 O O . GLY B 1 57 ? -1.148 -9.891 -16.531 1 94.88 57 GLY B O 1
ATOM 1636 N N . ASP B 1 58 ? -2.646 -8.227 -16.688 1 94.38 58 ASP B N 1
ATOM 1637 C CA . ASP B 1 58 ? -1.821 -7.492 -17.656 1 94.38 58 ASP B CA 1
ATOM 1638 C C . ASP B 1 58 ? -0.474 -7.117 -17.031 1 94.38 58 ASP B C 1
ATOM 1640 O O . ASP B 1 58 ? -0.356 -6.98 -15.82 1 94.38 58 ASP B O 1
ATOM 1644 N N . TYR B 1 59 ? 0.581 -7.094 -17.875 1 95.31 59 TYR B N 1
ATOM 1645 C CA . TYR B 1 59 ? 1.923 -6.641 -17.516 1 95.31 59 TYR B CA 1
ATOM 1646 C C . TYR B 1 59 ? 2.623 -7.656 -16.625 1 95.31 59 TYR B C 1
ATOM 1648 O O . TYR B 1 59 ? 3.68 -7.367 -16.062 1 95.31 59 TYR B O 1
ATOM 1656 N N . GLY B 1 60 ? 1.976 -8.82 -16.344 1 97.06 60 GLY B N 1
ATOM 1657 C CA . GLY B 1 60 ? 2.609 -9.844 -15.531 1 97.06 60 GLY B CA 1
ATOM 1658 C C . GLY B 1 60 ? 2.516 -9.562 -14.039 1 97.06 60 GLY B C 1
ATOM 1659 O O . GLY B 1 60 ? 3.246 -10.156 -13.242 1 97.06 60 GLY B O 1
ATOM 1660 N N . ARG B 1 61 ? 1.634 -8.688 -13.688 1 96.94 61 ARG B N 1
ATOM 1661 C CA . ARG B 1 61 ? 1.598 -8.188 -12.32 1 96.94 61 ARG B CA 1
ATOM 1662 C C . ARG B 1 61 ? 1.097 -9.266 -11.359 1 96.94 61 ARG B C 1
ATOM 1664 O O . ARG B 1 61 ? 1.226 -9.125 -10.141 1 96.94 61 ARG B O 1
ATOM 1671 N N . LEU B 1 62 ? 0.572 -10.391 -11.883 1 98 62 LEU B N 1
ATOM 1672 C CA . LEU B 1 62 ? 0.158 -11.484 -11.016 1 98 62 LEU B CA 1
ATOM 1673 C C . LEU B 1 62 ? 1.297 -12.484 -10.812 1 98 62 LEU B C 1
ATOM 1675 O O . LEU B 1 62 ? 1.252 -13.305 -9.898 1 98 62 LEU B O 1
ATOM 1679 N N . GLY B 1 63 ? 2.242 -12.562 -11.68 1 98.56 63 GLY B N 1
ATOM 1680 C CA . GLY B 1 63 ? 3.477 -13.297 -11.453 1 98.56 63 GLY B CA 1
ATOM 1681 C C . GLY B 1 63 ? 3.406 -14.742 -11.914 1 98.56 63 GLY B C 1
ATOM 1682 O O . GLY B 1 63 ? 4.289 -15.547 -11.594 1 98.56 63 GLY B O 1
ATOM 1683 N N . HIS B 1 64 ? 2.383 -15.109 -12.664 1 98.44 64 HIS B N 1
ATOM 1684 C CA . HIS B 1 64 ? 2.172 -16.5 -13.008 1 98.44 64 HIS B CA 1
ATOM 1685 C C . HIS B 1 64 ? 2.855 -16.859 -14.328 1 98.44 64 HIS B C 1
ATOM 1687 O O . HIS B 1 64 ? 2.629 -17.938 -14.883 1 98.44 64 HIS B O 1
ATOM 1693 N N . GLY B 1 65 ? 3.592 -16 -14.93 1 97.81 65 GLY B N 1
ATOM 1694 C CA . GLY B 1 65 ? 4.32 -16.266 -16.156 1 97.81 65 GLY B CA 1
ATOM 1695 C C . GLY B 1 65 ? 3.486 -16.047 -17.406 1 97.81 65 GLY B C 1
ATOM 1696 O O . GLY B 1 65 ? 3.916 -16.391 -18.516 1 97.81 65 GLY B O 1
ATOM 1697 N N . VAL B 1 66 ? 2.273 -15.57 -17.188 1 96.44 66 VAL B N 1
ATOM 1698 C CA . VAL B 1 66 ? 1.347 -15.305 -18.297 1 96.44 66 VAL B CA 1
ATOM 1699 C C . VAL B 1 66 ? 0.572 -14.016 -18.016 1 96.44 66 VAL B C 1
ATOM 1701 O O . VAL B 1 66 ? 0.446 -13.594 -16.859 1 96.44 66 VAL B O 1
ATOM 1704 N N . GLN B 1 67 ? 0.124 -13.344 -19.078 1 95.44 67 GLN B N 1
ATOM 1705 C CA . GLN B 1 67 ? -0.744 -12.18 -18.953 1 95.44 67 GLN B CA 1
ATOM 1706 C C . GLN B 1 67 ? -2.215 -12.578 -19.047 1 95.44 67 GLN B C 1
ATOM 1708 O O . GLN B 1 67 ? -2.85 -12.391 -20.078 1 95.44 67 GLN B O 1
ATOM 1713 N N . LYS B 1 68 ? -2.727 -13.117 -18.016 1 95.19 68 LYS B N 1
ATOM 1714 C CA . LYS B 1 68 ? -4.102 -13.602 -17.938 1 95.19 68 LYS B CA 1
ATOM 1715 C C . LYS B 1 68 ? -4.754 -13.195 -16.609 1 95.19 68 LYS B C 1
ATOM 1717 O O . LYS B 1 68 ? -4.133 -13.297 -15.555 1 95.19 68 LYS B O 1
ATOM 1722 N N . ASP B 1 69 ? -5.953 -12.75 -16.719 1 94.56 69 ASP B N 1
ATOM 1723 C CA . ASP B 1 69 ? -6.703 -12.383 -15.531 1 94.56 69 ASP B CA 1
ATOM 1724 C C . ASP B 1 69 ? -7.012 -13.609 -14.672 1 94.56 69 ASP B C 1
ATOM 1726 O O . ASP B 1 69 ? -7.234 -14.703 -15.203 1 94.56 69 ASP B O 1
ATOM 1730 N N . GLU B 1 70 ? -6.98 -13.438 -13.398 1 94.38 70 GLU B N 1
ATOM 1731 C CA . GLU B 1 70 ? -7.418 -14.453 -12.445 1 94.38 70 GLU B CA 1
ATOM 1732 C C . GLU B 1 70 ? -8.609 -13.953 -11.625 1 94.38 70 GLU B C 1
ATOM 1734 O O . GLU B 1 70 ? -8.484 -12.992 -10.867 1 94.38 70 GLU B O 1
ATOM 1739 N N . LEU B 1 71 ? -9.711 -14.625 -11.703 1 89.25 71 LEU B N 1
ATOM 1740 C CA . LEU B 1 71 ? -10.93 -14.195 -11.031 1 89.25 71 LEU B CA 1
ATOM 1741 C C . LEU B 1 71 ? -10.914 -14.594 -9.562 1 89.25 71 LEU B C 1
ATOM 1743 O O . LEU B 1 71 ? -11.672 -14.047 -8.758 1 89.25 71 LEU B O 1
ATOM 1747 N N . ARG B 1 72 ? -10.141 -15.594 -9.305 1 91.69 72 ARG B N 1
ATOM 1748 C CA . ARG B 1 72 ? -9.961 -16.078 -7.945 1 91.69 72 ARG B CA 1
ATOM 1749 C C . ARG B 1 72 ? -8.477 -16.156 -7.578 1 91.69 72 ARG B C 1
ATOM 1751 O O . ARG B 1 72 ? -7.621 -16.234 -8.453 1 91.69 72 ARG B O 1
ATOM 1758 N N . PRO B 1 73 ? -8.312 -16.156 -6.301 1 94.94 73 PRO B N 1
ATOM 1759 C CA . PRO B 1 73 ? -6.906 -16.25 -5.898 1 94.94 73 PRO B CA 1
ATOM 1760 C C . PRO B 1 73 ? -6.223 -17.5 -6.473 1 94.94 73 PRO B C 1
ATOM 1762 O O . PRO B 1 73 ? -6.754 -18.609 -6.379 1 94.94 73 PRO B O 1
ATOM 1765 N N . ARG B 1 74 ? -5.062 -17.188 -7.07 1 96.88 74 ARG B N 1
ATOM 1766 C CA . ARG B 1 74 ? -4.238 -18.266 -7.605 1 96.88 74 ARG B CA 1
ATOM 1767 C C . ARG B 1 74 ? -2.861 -18.281 -6.949 1 96.88 74 ARG B C 1
ATOM 1769 O O . ARG B 1 74 ? -2.207 -17.234 -6.844 1 96.88 74 ARG B O 1
ATOM 1776 N N . ARG B 1 75 ? -2.436 -19.484 -6.551 1 97.81 75 ARG B N 1
ATOM 1777 C CA . ARG B 1 75 ? -1.162 -19.625 -5.852 1 97.81 75 ARG B CA 1
ATOM 1778 C C . ARG B 1 75 ? 0.011 -19.391 -6.797 1 97.81 75 ARG B C 1
ATOM 1780 O O . ARG B 1 75 ? 0.043 -19.938 -7.902 1 97.81 75 ARG B O 1
ATOM 1787 N N . LEU B 1 76 ? 0.879 -18.594 -6.34 1 97.88 76 LEU B N 1
ATOM 1788 C CA . LEU B 1 76 ? 2.127 -18.359 -7.059 1 97.88 76 LEU B CA 1
ATOM 1789 C C . LEU B 1 76 ? 3.15 -19.453 -6.738 1 97.88 76 LEU B C 1
ATOM 1791 O O . LEU B 1 76 ? 3.621 -19.547 -5.602 1 97.88 76 LEU B O 1
ATOM 1795 N N . GLU B 1 77 ? 3.586 -20.156 -7.656 1 96.25 77 GLU B N 1
ATOM 1796 C CA . GLU B 1 77 ? 4.465 -21.312 -7.461 1 96.25 77 GLU B CA 1
ATOM 1797 C C . GLU B 1 77 ? 5.863 -20.875 -7.047 1 96.25 77 GLU B C 1
ATOM 1799 O O . GLU B 1 77 ? 6.586 -21.625 -6.387 1 96.25 77 GLU B O 1
ATOM 1804 N N . TRP B 1 78 ? 6.211 -19.688 -7.387 1 96 78 TRP B N 1
ATOM 1805 C CA . TRP B 1 78 ? 7.551 -19.172 -7.121 1 96 78 TRP B CA 1
ATOM 1806 C C . TRP B 1 78 ? 7.863 -19.203 -5.633 1 96 78 TRP B C 1
ATOM 1808 O O . TRP B 1 78 ? 8.984 -19.516 -5.234 1 96 78 TRP B O 1
ATOM 1818 N N . PHE B 1 79 ? 6.93 -18.875 -4.836 1 96.69 79 PHE B N 1
ATOM 1819 C CA . PHE B 1 79 ? 7.105 -18.812 -3.391 1 96.69 79 PHE B CA 1
ATOM 1820 C C . PHE B 1 79 ? 6.688 -20.125 -2.734 1 96.69 79 PHE B C 1
ATOM 1822 O O . PHE B 1 79 ? 5.57 -20.234 -2.229 1 96.69 79 PHE B O 1
ATOM 1829 N N . SER B 1 80 ? 7.516 -21.109 -2.76 1 94.75 80 SER B N 1
ATOM 1830 C CA . SER B 1 80 ? 7.297 -22.422 -2.182 1 94.75 80 SER B CA 1
ATOM 1831 C C . SER B 1 80 ? 8.578 -22.984 -1.563 1 94.75 80 SER B C 1
ATOM 1833 O O . SER B 1 80 ? 9.68 -22.562 -1.927 1 94.75 80 SER B O 1
ATOM 1835 N N . GLY B 1 81 ? 8.414 -23.875 -0.572 1 94.81 81 GLY B N 1
ATOM 1836 C CA . GLY B 1 81 ? 9.57 -24.484 0.066 1 94.81 81 GLY B CA 1
ATOM 1837 C C . GLY B 1 81 ? 10.531 -23.484 0.663 1 94.81 81 GLY B C 1
ATOM 1838 O O . GLY B 1 81 ? 10.133 -22.625 1.457 1 94.81 81 GLY B O 1
ATOM 1839 N N . PRO B 1 82 ? 11.742 -23.531 0.177 1 93.5 82 PRO B N 1
ATOM 1840 C CA . PRO B 1 82 ? 12.75 -22.625 0.717 1 93.5 82 PRO B CA 1
ATOM 1841 C C . PRO B 1 82 ? 12.5 -21.172 0.309 1 93.5 82 PRO B C 1
ATOM 1843 O O . PRO B 1 82 ? 13.094 -20.25 0.882 1 93.5 82 PRO B O 1
ATOM 1846 N N . ARG B 1 83 ? 11.594 -21.047 -0.643 1 94.69 83 ARG B N 1
ATOM 1847 C CA . ARG B 1 83 ? 11.312 -19.703 -1.13 1 94.69 83 ARG B CA 1
ATOM 1848 C C . ARG B 1 83 ? 10 -19.188 -0.566 1 94.69 83 ARG B C 1
ATOM 1850 O O . ARG B 1 83 ? 9.508 -18.141 -0.996 1 94.69 83 ARG B O 1
ATOM 1857 N N . ALA B 1 84 ? 9.461 -19.859 0.39 1 97.44 84 ALA B N 1
ATOM 1858 C CA . ALA B 1 84 ? 8.211 -19.438 1.013 1 97.44 84 ALA B CA 1
ATOM 1859 C C . ALA B 1 84 ? 8.336 -18.031 1.583 1 97.44 84 ALA B C 1
ATOM 1861 O O . ALA B 1 84 ? 9.375 -17.672 2.148 1 97.44 84 ALA B O 1
ATOM 1862 N N . ALA B 1 85 ? 7.281 -17.234 1.418 1 97.75 85 ALA B N 1
ATOM 1863 C CA . ALA B 1 85 ? 7.277 -15.859 1.924 1 97.75 85 ALA B CA 1
ATOM 1864 C C . ALA B 1 85 ? 7.199 -15.836 3.447 1 97.75 85 ALA B C 1
ATOM 1866 O O . ALA B 1 85 ? 6.484 -16.641 4.051 1 97.75 85 ALA B O 1
ATOM 1867 N N . PRO B 1 86 ? 7.922 -14.93 4.051 1 96.88 86 PRO B N 1
ATOM 1868 C CA . PRO B 1 86 ? 7.688 -14.727 5.48 1 96.88 86 PRO B CA 1
ATOM 1869 C C . PRO B 1 86 ? 6.262 -14.289 5.789 1 96.88 86 PRO B C 1
ATOM 1871 O O . PRO B 1 86 ? 5.668 -13.523 5.027 1 96.88 86 PRO B O 1
ATOM 1874 N N . THR B 1 87 ? 5.707 -14.672 6.941 1 93.69 87 THR B N 1
ATOM 1875 C CA . THR B 1 87 ? 4.312 -14.391 7.277 1 93.69 87 THR B CA 1
ATOM 1876 C C . THR B 1 87 ? 4.102 -12.898 7.488 1 93.69 87 THR B C 1
ATOM 1878 O O . T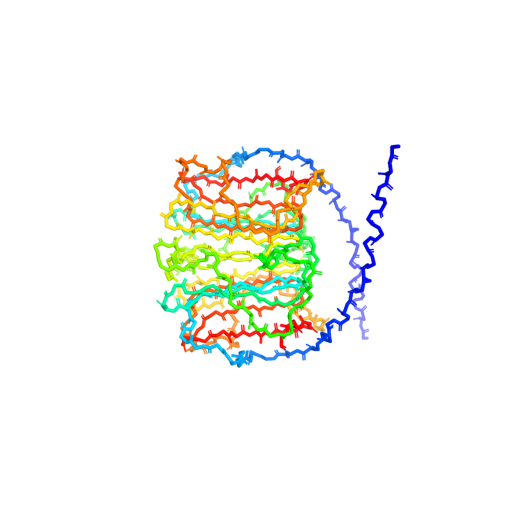HR B 1 87 ? 3.008 -12.383 7.242 1 93.69 87 THR B O 1
ATOM 1881 N N . GLU B 1 88 ? 5.141 -12.195 7.969 1 92 88 GLU B N 1
ATOM 1882 C CA . GLU B 1 88 ? 5.039 -10.758 8.203 1 92 88 GLU B CA 1
ATOM 1883 C C . GLU B 1 88 ? 5.852 -9.969 7.184 1 92 88 GLU B C 1
ATOM 1885 O O . GLU B 1 88 ? 6.5 -8.984 7.531 1 92 88 GLU B O 1
ATOM 1890 N N . CYS B 1 89 ? 5.863 -10.43 5.98 1 96.75 89 CYS B N 1
ATOM 1891 C CA . CYS B 1 89 ? 6.613 -9.75 4.926 1 96.75 89 CYS B CA 1
ATOM 1892 C C . CYS B 1 89 ? 5.969 -8.422 4.566 1 96.75 89 CYS B C 1
ATOM 1894 O O . CYS B 1 89 ? 4.824 -8.156 4.934 1 96.75 89 CYS B O 1
ATOM 1896 N N . LEU B 1 90 ? 6.715 -7.543 3.975 1 97.31 90 LEU B N 1
ATOM 1897 C CA . LEU B 1 90 ? 6.184 -6.34 3.346 1 97.31 90 LEU B CA 1
ATOM 1898 C C . LEU B 1 90 ? 5.559 -6.664 1.993 1 97.31 90 LEU B C 1
ATOM 1900 O O . LEU B 1 90 ? 6.109 -7.449 1.222 1 97.31 90 LEU B O 1
ATOM 1904 N N . LEU B 1 91 ? 4.359 -6.148 1.78 1 98 91 LEU B N 1
ATOM 1905 C CA . LEU B 1 91 ? 3.564 -6.508 0.61 1 98 91 LEU B CA 1
ATOM 1906 C C . LEU B 1 91 ? 2.867 -5.281 0.032 1 98 91 LEU B C 1
ATOM 1908 O O . LEU B 1 91 ? 2.297 -4.477 0.775 1 98 91 LEU B O 1
ATOM 1912 N N . THR B 1 92 ? 2.98 -5.078 -1.322 1 97.94 92 THR B N 1
ATOM 1913 C CA . THR B 1 92 ? 2.277 -3.947 -1.918 1 97.94 92 THR B CA 1
ATOM 1914 C C . THR B 1 92 ? 1.899 -4.246 -3.365 1 97.94 92 THR B C 1
ATOM 1916 O O . THR B 1 92 ? 2.58 -5.02 -4.043 1 97.94 92 THR B O 1
ATOM 1919 N N . CYS B 1 93 ? 0.784 -3.721 -3.801 1 97.06 93 CYS B N 1
ATOM 1920 C CA . CYS B 1 93 ? 0.337 -3.736 -5.188 1 97.06 93 CYS B CA 1
ATOM 1921 C C . CYS B 1 93 ? 0.408 -2.342 -5.801 1 97.06 93 CYS B C 1
ATOM 1923 O O . CYS B 1 93 ? -0.31 -1.436 -5.375 1 97.06 93 CYS B O 1
ATOM 1925 N N . GLY B 1 94 ? 1.252 -2.17 -6.781 1 94.69 94 GLY B N 1
ATOM 1926 C CA . GLY B 1 94 ? 1.195 -0.964 -7.59 1 94.69 94 GLY B CA 1
ATOM 1927 C C . GLY B 1 94 ? 0.176 -1.045 -8.711 1 94.69 94 GLY B C 1
ATOM 1928 O O . GLY B 1 94 ? -0.612 -1.991 -8.773 1 94.69 94 GLY B O 1
ATOM 1929 N N . GLY B 1 95 ? 0.191 -0.047 -9.602 1 91.81 95 GLY B N 1
ATOM 1930 C CA . GLY B 1 95 ? -0.723 -0.068 -10.734 1 91.81 95 GLY B CA 1
ATOM 1931 C C . GLY B 1 95 ? -0.442 -1.197 -11.711 1 91.81 95 GLY B C 1
ATOM 1932 O O . GLY B 1 95 ? -1.368 -1.775 -12.281 1 91.81 95 GLY B O 1
ATOM 1933 N N . THR B 1 96 ? 0.819 -1.521 -11.922 1 94.75 96 THR B N 1
ATOM 1934 C CA . THR B 1 96 ? 1.207 -2.496 -12.93 1 94.75 96 THR B CA 1
ATOM 1935 C C . THR B 1 96 ? 2.205 -3.498 -12.359 1 94.75 96 THR B C 1
ATOM 1937 O O . THR B 1 96 ? 2.857 -4.227 -13.117 1 94.75 96 THR B O 1
ATOM 1940 N N . SER B 1 97 ? 2.369 -3.471 -11.023 1 96.25 97 SER B N 1
ATOM 1941 C CA . SER B 1 97 ? 3.428 -4.289 -10.438 1 96.25 97 SER B CA 1
ATOM 1942 C C . SER B 1 97 ? 3.047 -4.773 -9.047 1 96.25 97 SER B C 1
ATOM 1944 O O . SER B 1 97 ? 2.078 -4.289 -8.453 1 96.25 97 SER B O 1
ATOM 1946 N N . THR B 1 98 ? 3.74 -5.75 -8.57 1 97.88 98 THR B N 1
ATOM 1947 C CA . THR B 1 98 ? 3.66 -6.27 -7.215 1 97.88 98 THR B CA 1
ATOM 1948 C C . THR B 1 98 ? 5.047 -6.344 -6.582 1 97.88 98 THR B C 1
ATOM 1950 O O . THR B 1 98 ? 6.035 -6.621 -7.266 1 97.88 98 THR B O 1
ATOM 1953 N N . MET B 1 99 ? 5.133 -6.016 -5.305 1 97.81 99 MET B N 1
ATOM 1954 C CA . MET B 1 99 ? 6.391 -6.141 -4.574 1 97.81 99 MET B CA 1
ATOM 1955 C C . MET B 1 99 ? 6.188 -6.895 -3.264 1 97.81 99 MET B C 1
ATOM 1957 O O . MET B 1 99 ? 5.156 -6.742 -2.607 1 97.81 99 MET B O 1
ATOM 1961 N N . LEU B 1 100 ? 7.141 -7.625 -2.879 1 97.88 100 LEU B N 1
ATOM 1962 C CA . LEU B 1 100 ? 7.105 -8.484 -1.698 1 97.88 100 LEU B CA 1
ATOM 1963 C C . LEU B 1 100 ? 8.5 -8.648 -1.104 1 97.88 100 LEU B C 1
ATOM 1965 O O . LEU B 1 100 ? 9.461 -8.883 -1.835 1 97.88 100 LEU B O 1
ATOM 1969 N N . SER B 1 101 ? 8.641 -8.43 0.224 1 96.81 101 SER B N 1
ATOM 1970 C CA . SER B 1 101 ? 9.906 -8.742 0.879 1 96.81 101 SER B CA 1
ATOM 1971 C C . SER B 1 101 ? 10.008 -10.227 1.201 1 96.81 101 SER B C 1
ATOM 1973 O O . SER B 1 101 ? 9.336 -10.719 2.111 1 96.81 101 SER B O 1
ATOM 1975 N N . GLY B 1 102 ? 10.805 -10.938 0.483 1 92.94 102 GLY B N 1
ATOM 1976 C CA . GLY B 1 102 ? 11.008 -12.367 0.665 1 92.94 102 GLY B CA 1
ATOM 1977 C C . GLY B 1 102 ? 12.164 -12.695 1.586 1 92.94 102 GLY B C 1
ATOM 1978 O O . GLY B 1 102 ? 12.711 -11.805 2.244 1 92.94 102 GLY B O 1
ATOM 1979 N N . PRO B 1 103 ? 12.453 -14 1.785 1 88.62 103 PRO B N 1
ATOM 1980 C CA . PRO B 1 103 ? 13.492 -14.461 2.711 1 88.62 103 PRO B CA 1
ATOM 1981 C C . PRO B 1 103 ? 14.859 -13.859 2.404 1 88.62 103 PRO B C 1
ATOM 1983 O O . PRO B 1 103 ? 15.633 -13.57 3.324 1 88.62 103 PRO B O 1
ATOM 1986 N N . HIS B 1 104 ? 15.227 -13.602 1.202 1 88.56 104 HIS B N 1
ATOM 1987 C CA . HIS B 1 104 ? 16.578 -13.172 0.876 1 88.56 104 HIS B CA 1
ATOM 1988 C C . HIS B 1 104 ? 16.562 -11.844 0.122 1 88.56 104 HIS B C 1
ATOM 1990 O O . HIS B 1 104 ? 17.484 -11.555 -0.649 1 88.56 104 HIS B O 1
ATOM 1996 N N . GLY B 1 105 ? 15.562 -11.109 0.348 1 92.94 105 GLY B N 1
ATOM 1997 C CA . GLY B 1 105 ? 15.523 -9.805 -0.297 1 92.94 105 GLY B CA 1
ATOM 1998 C C . GLY B 1 105 ? 14.133 -9.422 -0.774 1 92.94 105 GLY B C 1
ATOM 1999 O O . GLY B 1 105 ? 13.164 -10.133 -0.51 1 92.94 105 GLY B O 1
ATOM 2000 N N . THR B 1 106 ? 14.078 -8.281 -1.414 1 95.75 106 THR B N 1
ATOM 2001 C CA . THR B 1 106 ? 12.82 -7.785 -1.953 1 95.75 106 THR B CA 1
ATOM 2002 C C . THR B 1 106 ? 12.625 -8.25 -3.395 1 95.75 106 THR B C 1
ATOM 200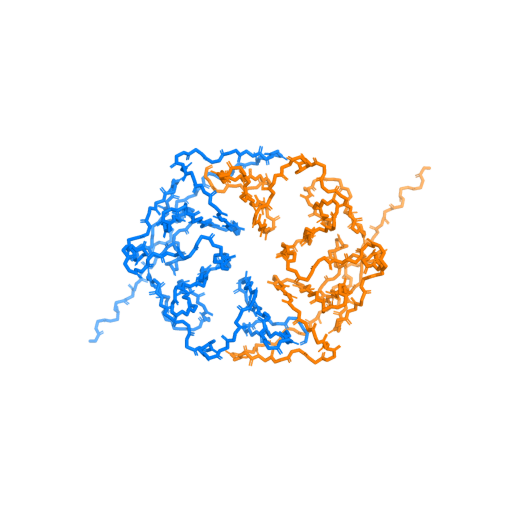4 O O . THR B 1 106 ? 13.547 -8.164 -4.211 1 95.75 106 THR B O 1
ATOM 2007 N N . PHE B 1 107 ? 11.469 -8.805 -3.67 1 97.06 107 PHE B N 1
ATOM 2008 C CA . PHE B 1 107 ? 11.102 -9.234 -5.012 1 97.06 107 PHE B CA 1
ATOM 2009 C C . PHE B 1 107 ? 10.062 -8.297 -5.613 1 97.06 107 PHE B C 1
ATOM 2011 O O . PHE B 1 107 ? 9.25 -7.719 -4.891 1 97.06 107 PHE B O 1
ATOM 2018 N N . TRP B 1 108 ? 10.133 -8.172 -6.918 1 97 108 TRP B N 1
ATOM 2019 C CA . TRP B 1 108 ? 9.102 -7.449 -7.645 1 97 108 TRP B CA 1
ATOM 2020 C C . TRP B 1 108 ? 8.859 -8.078 -9.016 1 97 108 TRP B C 1
ATOM 2022 O O . TRP B 1 108 ? 9.695 -8.836 -9.516 1 97 108 TRP B O 1
ATOM 2032 N N . TRP B 1 109 ? 7.684 -7.902 -9.508 1 98.06 109 TRP B N 1
ATOM 2033 C CA . TRP B 1 109 ? 7.316 -8.352 -10.852 1 98.06 109 TRP B CA 1
ATOM 2034 C C . TRP B 1 109 ? 6.227 -7.461 -11.445 1 98.06 109 TRP B C 1
ATOM 2036 O O . TRP B 1 109 ? 5.664 -6.613 -10.75 1 98.06 109 TRP B O 1
ATOM 2046 N N . GLY B 1 110 ? 5.984 -7.668 -12.75 1 97.19 110 GLY B N 1
ATOM 2047 C CA . GLY B 1 110 ? 5.133 -6.77 -13.516 1 97.19 110 GLY B CA 1
ATOM 2048 C C . GLY B 1 110 ? 5.91 -5.73 -14.305 1 97.19 110 GLY B C 1
ATOM 2049 O O . GLY B 1 110 ? 7.043 -5.98 -14.719 1 97.19 110 GLY B O 1
ATOM 2050 N N . LYS B 1 111 ? 5.223 -4.621 -14.625 1 94.5 111 LYS B N 1
ATOM 2051 C CA . LYS B 1 111 ? 5.852 -3.508 -15.328 1 94.5 111 LYS B CA 1
ATOM 2052 C C . LYS B 1 111 ? 6.328 -2.438 -14.352 1 94.5 111 LYS B C 1
ATOM 2054 O O . LYS B 1 111 ? 5.543 -1.586 -13.93 1 94.5 111 LYS B O 1
ATOM 2059 N N . VAL B 1 112 ? 7.617 -2.381 -14.055 1 89.75 112 VAL B N 1
ATOM 2060 C CA . VAL B 1 112 ? 8.148 -1.521 -13 1 89.75 112 VAL B CA 1
ATOM 2061 C C . VAL B 1 112 ? 8.805 -0.289 -13.617 1 89.75 112 VAL B C 1
ATOM 2063 O O . VAL B 1 112 ? 9.109 0.677 -12.914 1 89.75 112 VAL B O 1
ATOM 2066 N N . LYS B 1 113 ? 9.078 -0.362 -14.859 1 84.88 113 LYS B N 1
ATOM 2067 C CA . LYS B 1 113 ? 9.625 0.764 -15.609 1 84.88 113 LYS B CA 1
ATOM 2068 C C . LYS B 1 113 ? 8.789 1.063 -16.844 1 84.88 113 LYS B C 1
ATOM 2070 O O . LYS B 1 113 ? 8.094 0.184 -17.359 1 84.88 113 LYS B O 1
ATOM 2075 N N . THR B 1 114 ? 8.852 2.275 -17.25 1 82.94 114 THR B N 1
ATOM 2076 C CA . THR B 1 114 ? 8.078 2.674 -18.422 1 82.94 114 THR B CA 1
ATOM 2077 C C . THR B 1 114 ? 8.641 2.033 -19.688 1 82.94 114 THR B C 1
ATOM 2079 O O . THR B 1 114 ? 7.902 1.745 -20.625 1 82.94 114 THR B O 1
ATOM 2082 N N . SER B 1 115 ? 9.891 1.92 -19.609 1 83.19 115 SER B N 1
ATOM 2083 C CA . SER B 1 115 ? 10.547 1.302 -20.766 1 83.19 115 SER B CA 1
ATOM 2084 C C . SER B 1 115 ? 10.961 -0.132 -20.453 1 83.19 115 SER B C 1
ATOM 2086 O O . SER B 1 115 ? 11.102 -0.506 -19.281 1 83.19 115 SER B O 1
ATOM 2088 N N . GLY B 1 116 ? 11.109 -0.969 -21.469 1 84.81 116 GLY B N 1
ATOM 2089 C CA . GLY B 1 116 ? 11.547 -2.348 -21.297 1 84.81 116 GLY B CA 1
ATOM 2090 C C . GLY B 1 116 ? 10.391 -3.311 -21.078 1 84.81 116 GLY B C 1
ATOM 2091 O O . GLY B 1 116 ? 9.234 -2.893 -21 1 84.81 116 GLY B O 1
ATOM 2092 N N . ASP B 1 117 ? 10.68 -4.555 -20.969 1 90.88 117 ASP B N 1
ATOM 2093 C CA . ASP B 1 117 ? 9.672 -5.602 -20.859 1 90.88 117 ASP B CA 1
ATOM 2094 C C . ASP B 1 117 ? 9.211 -5.77 -19.422 1 90.88 117 ASP B C 1
ATOM 2096 O O . ASP B 1 117 ? 9.961 -5.484 -18.484 1 90.88 117 ASP B O 1
ATOM 2100 N N . ALA B 1 118 ? 8.023 -6.215 -19.266 1 94.25 118 ALA B N 1
ATOM 2101 C CA . ALA B 1 118 ? 7.477 -6.562 -17.969 1 94.25 118 ALA B CA 1
ATOM 2102 C C . ALA B 1 118 ? 8.086 -7.863 -17.438 1 94.25 118 ALA B C 1
ATOM 2104 O O . ALA B 1 118 ? 8.398 -8.766 -18.219 1 94.25 118 ALA B O 1
ATOM 2105 N N . MET B 1 119 ? 8.258 -7.941 -16.188 1 96.75 119 MET B N 1
ATOM 2106 C CA . MET B 1 119 ? 8.672 -9.18 -15.531 1 96.75 119 MET B CA 1
ATOM 2107 C C . MET B 1 119 ? 7.465 -10.062 -15.227 1 96.75 119 MET B C 1
ATOM 2109 O O . MET B 1 119 ? 6.609 -9.695 -14.422 1 96.75 119 MET B O 1
ATOM 2113 N N . MET B 1 120 ? 7.395 -11.258 -15.82 1 97.69 120 MET B N 1
ATOM 2114 C CA . MET B 1 120 ? 6.199 -12.094 -15.758 1 97.69 120 MET B CA 1
ATOM 2115 C C . MET B 1 120 ? 6.211 -12.977 -14.516 1 97.69 120 MET B C 1
ATOM 2117 O O . MET B 1 120 ? 5.203 -13.609 -14.188 1 97.69 120 MET B O 1
ATOM 2121 N N . THR B 1 121 ? 7.348 -13.07 -13.859 1 98.12 121 THR B N 1
ATOM 2122 C CA . THR B 1 121 ? 7.527 -13.797 -12.609 1 98.12 121 THR B CA 1
ATOM 2123 C C . THR B 1 121 ? 8.367 -12.984 -11.625 1 98.12 121 THR B C 1
ATOM 2125 O O . THR B 1 121 ? 9.07 -12.055 -12.023 1 98.12 121 THR B O 1
ATOM 2128 N N . PRO B 1 122 ? 8.312 -13.32 -10.367 1 97.62 122 PRO B N 1
ATOM 2129 C CA . PRO B 1 122 ? 9.078 -12.555 -9.383 1 97.62 122 PRO B CA 1
ATOM 2130 C C . PRO B 1 122 ? 10.578 -12.547 -9.68 1 97.62 122 PRO B C 1
ATOM 2132 O O . PRO B 1 122 ? 11.133 -13.562 -10.109 1 97.62 122 PRO B O 1
ATOM 2135 N N . MET B 1 123 ? 11.078 -11.344 -9.461 1 96.38 123 MET B N 1
ATOM 2136 C CA . MET B 1 123 ? 12.523 -11.133 -9.578 1 96.38 123 MET B CA 1
ATOM 2137 C C . MET B 1 123 ? 13.047 -10.297 -8.422 1 96.38 123 MET B C 1
ATOM 2139 O O . MET B 1 123 ? 12.344 -9.414 -7.918 1 96.38 123 MET B O 1
ATOM 2143 N N . MET B 1 124 ? 14.297 -10.578 -8.078 1 95.25 124 MET B N 1
ATOM 2144 C CA . MET B 1 124 ? 14.891 -9.805 -6.992 1 95.25 124 MET B CA 1
ATOM 2145 C C . MET B 1 124 ? 15.125 -8.359 -7.422 1 95.25 124 MET B C 1
ATOM 2147 O O . MET B 1 124 ? 15.594 -8.109 -8.531 1 95.25 124 MET B O 1
ATOM 2151 N N . CYS B 1 125 ? 14.75 -7.465 -6.551 1 93.69 125 CYS B N 1
ATOM 2152 C CA . CYS B 1 125 ? 15 -6.047 -6.789 1 93.69 125 CYS B CA 1
ATOM 2153 C C . CYS B 1 125 ? 16.406 -5.656 -6.34 1 93.69 125 CYS B C 1
ATOM 2155 O O . CYS B 1 125 ? 16.625 -5.344 -5.172 1 93.69 125 CYS B O 1
ATOM 2157 N N . ASP B 1 126 ? 17.297 -5.488 -7.281 1 92.12 126 ASP B N 1
ATOM 2158 C CA . ASP B 1 126 ? 18.703 -5.238 -6.973 1 92.12 126 ASP B CA 1
ATOM 2159 C C . ASP B 1 126 ? 18.891 -3.83 -6.41 1 92.12 126 ASP B C 1
ATOM 2161 O O . ASP B 1 126 ? 19.844 -3.58 -5.664 1 92.12 126 ASP B O 1
ATOM 2165 N N . ASP B 1 127 ? 18 -2.947 -6.754 1 88.19 127 ASP B N 1
ATOM 2166 C CA . ASP B 1 127 ? 18.109 -1.557 -6.328 1 88.19 127 ASP B CA 1
ATOM 2167 C C . ASP B 1 127 ? 18 -1.436 -4.809 1 88.19 127 ASP B C 1
ATOM 2169 O O . ASP B 1 127 ? 18.422 -0.438 -4.227 1 88.19 127 ASP B O 1
ATOM 2173 N N . LEU B 1 128 ? 17.422 -2.434 -4.188 1 92 128 LEU B N 1
ATOM 2174 C CA . LEU B 1 128 ? 17.188 -2.375 -2.748 1 92 128 LEU B CA 1
ATOM 2175 C C . LEU B 1 128 ? 18.109 -3.334 -2.01 1 92 128 LEU B C 1
ATOM 2177 O O . LEU B 1 128 ? 18 -3.502 -0.793 1 92 128 LEU B O 1
ATOM 2181 N N . ARG B 1 129 ? 18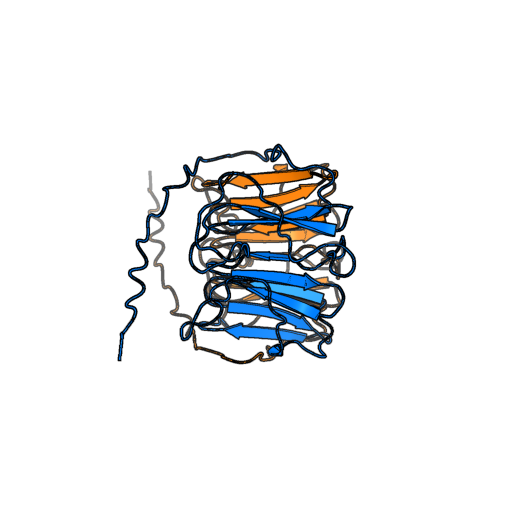.969 -3.943 -2.791 1 89.69 129 ARG B N 1
ATOM 2182 C CA . ARG B 1 129 ? 19.891 -4.883 -2.168 1 89.69 129 ARG B CA 1
ATOM 2183 C C . ARG B 1 129 ? 20.766 -4.191 -1.127 1 89.69 129 ARG B C 1
ATOM 2185 O O . ARG B 1 129 ? 21.297 -3.102 -1.373 1 89.69 129 ARG B O 1
ATOM 2192 N N . GLY B 1 130 ? 20.891 -4.785 0.02 1 87.69 130 GLY B N 1
ATOM 2193 C CA . GLY B 1 130 ? 21.734 -4.25 1.069 1 87.69 130 GLY B CA 1
ATOM 2194 C C . GLY B 1 130 ? 21.016 -3.281 1.988 1 87.69 130 GLY B C 1
ATOM 2195 O O . GLY B 1 130 ? 21.547 -2.896 3.033 1 87.69 130 GLY B O 1
ATOM 2196 N N . TRP B 1 131 ? 19.891 -2.881 1.583 1 88.56 131 TRP B N 1
ATOM 2197 C CA . TRP B 1 131 ? 19.094 -1.993 2.432 1 88.56 131 TRP B CA 1
ATOM 2198 C C . TRP B 1 131 ? 18.281 -2.789 3.438 1 88.56 131 TRP B C 1
ATOM 2200 O O . TRP B 1 131 ? 17.75 -3.857 3.113 1 88.56 131 TRP B O 1
ATOM 2210 N N . HIS B 1 132 ? 18.188 -2.244 4.617 1 92.19 132 HIS B N 1
ATOM 2211 C CA . HIS B 1 132 ? 17.234 -2.791 5.582 1 92.19 132 HIS B CA 1
ATOM 2212 C C . HIS B 1 132 ? 15.867 -2.143 5.434 1 92.19 132 HIS B C 1
ATOM 2214 O O . HIS B 1 132 ? 15.547 -1.184 6.137 1 92.19 132 HIS B O 1
ATOM 2220 N N . VAL B 1 133 ? 15.086 -2.74 4.59 1 95.06 133 VAL B N 1
ATOM 2221 C CA . VAL B 1 133 ? 13.797 -2.172 4.211 1 95.06 133 VAL B CA 1
ATOM 2222 C C . VAL B 1 133 ? 12.766 -2.459 5.301 1 95.06 133 VAL B C 1
ATOM 2224 O O . VAL B 1 133 ? 12.594 -3.607 5.719 1 95.06 133 VAL B O 1
ATOM 2227 N N . ARG B 1 134 ? 12.055 -1.451 5.742 1 95.25 134 ARG B N 1
ATOM 2228 C CA . ARG B 1 134 ? 11.102 -1.608 6.84 1 95.25 134 ARG B CA 1
ATOM 2229 C C . ARG B 1 134 ? 9.672 -1.373 6.363 1 95.25 134 ARG B C 1
ATOM 2231 O O . ARG B 1 134 ? 8.719 -1.722 7.059 1 95.25 134 ARG B O 1
ATOM 2238 N N . SER B 1 135 ? 9.508 -0.745 5.27 1 96.81 135 SER B N 1
ATOM 2239 C CA . SER B 1 135 ? 8.203 -0.546 4.637 1 96.81 135 SER B CA 1
ATOM 2240 C C . SER B 1 135 ? 8.328 -0.526 3.119 1 96.81 135 SER B C 1
ATOM 2242 O O . SER B 1 135 ? 9.398 -0.243 2.58 1 96.81 135 SER B O 1
ATOM 2244 N N . LEU B 1 136 ? 7.277 -0.858 2.461 1 96.56 136 LEU B N 1
ATOM 2245 C CA . LEU B 1 136 ? 7.199 -0.901 1.005 1 96.56 136 LEU B CA 1
ATOM 2246 C C . LEU B 1 136 ? 5.891 -0.288 0.513 1 96.56 136 LEU B C 1
ATOM 2248 O O . LEU B 1 136 ? 4.824 -0.567 1.064 1 96.56 136 LEU B O 1
ATOM 2252 N N . SER B 1 137 ? 5.992 0.534 -0.462 1 96.88 137 SER B N 1
ATOM 2253 C CA . SER B 1 137 ? 4.816 1.07 -1.138 1 96.88 137 SER B CA 1
ATOM 2254 C C . SER B 1 137 ? 5.062 1.236 -2.633 1 96.88 137 SER B C 1
ATOM 2256 O O . SER B 1 137 ? 6.195 1.477 -3.057 1 96.88 137 SER B O 1
ATOM 2258 N N . ALA B 1 138 ? 4.031 1.007 -3.354 1 95.19 138 ALA B N 1
ATOM 2259 C CA . ALA B 1 138 ? 4.109 1.139 -4.809 1 95.19 138 ALA B CA 1
ATOM 2260 C C . ALA B 1 138 ? 2.82 1.723 -5.375 1 95.19 138 ALA B C 1
ATOM 2262 O O . ALA B 1 138 ? 1.724 1.354 -4.949 1 95.19 138 ALA B O 1
ATOM 2263 N N . SER B 1 139 ? 2.979 2.631 -6.23 1 92.06 139 SER B N 1
ATOM 2264 C CA . SER B 1 139 ? 1.903 3.123 -7.082 1 92.06 139 SER B CA 1
ATOM 2265 C C . SER B 1 139 ? 2.186 2.83 -8.555 1 92.06 139 SER B C 1
ATOM 2267 O O . SER B 1 139 ? 3.016 1.977 -8.875 1 92.06 139 SER B O 1
ATOM 2269 N N . LYS B 1 140 ? 1.395 3.447 -9.398 1 86.44 140 LYS B N 1
ATOM 2270 C CA . LYS B 1 140 ? 1.645 3.297 -10.828 1 86.44 140 LYS B CA 1
ATOM 2271 C C . LYS B 1 140 ? 2.988 3.906 -11.219 1 86.44 140 LYS B C 1
ATOM 2273 O O . LYS B 1 140 ? 3.676 3.391 -12.102 1 86.44 140 LYS B O 1
ATOM 2278 N N . THR B 1 141 ? 3.428 4.957 -10.531 1 86.31 141 THR B N 1
ATOM 2279 C CA . THR B 1 141 ? 4.555 5.738 -11.023 1 86.31 141 THR B CA 1
ATOM 2280 C C . THR B 1 141 ? 5.613 5.902 -9.93 1 86.31 141 THR B C 1
ATOM 2282 O O . THR B 1 141 ? 6.695 6.441 -10.188 1 86.31 141 THR B O 1
ATOM 2285 N N . THR B 1 142 ? 5.32 5.465 -8.758 1 91.12 142 THR B N 1
ATOM 2286 C CA . THR B 1 142 ? 6.188 5.785 -7.633 1 91.12 142 THR B CA 1
ATOM 2287 C C . THR B 1 142 ? 6.359 4.574 -6.719 1 91.12 142 THR B C 1
ATOM 2289 O O . THR B 1 142 ? 5.391 3.867 -6.434 1 91.12 142 THR B O 1
ATOM 2292 N N . PHE B 1 143 ? 7.578 4.395 -6.305 1 94.38 143 PHE B N 1
ATOM 2293 C CA . PHE B 1 143 ? 7.918 3.453 -5.242 1 94.38 143 PHE B CA 1
ATOM 2294 C C . PHE B 1 143 ? 8.453 4.188 -4.02 1 94.38 143 PHE B C 1
ATOM 2296 O O . PHE B 1 143 ? 9.195 5.164 -4.148 1 94.38 143 PHE B O 1
ATOM 2303 N N . GLY B 1 144 ? 8.062 3.738 -2.826 1 94.94 144 GLY B N 1
ATOM 2304 C CA . GLY B 1 144 ? 8.531 4.301 -1.569 1 94.94 144 GLY B CA 1
ATOM 2305 C C . GLY B 1 144 ? 8.906 3.242 -0.548 1 94.94 144 GLY B C 1
ATOM 2306 O O . GLY B 1 144 ? 8.195 2.248 -0.384 1 94.94 144 GLY B O 1
ATOM 2307 N N . VAL B 1 145 ? 10.062 3.418 0.087 1 95.94 145 VAL B N 1
ATOM 2308 C CA . VAL B 1 145 ? 10.492 2.52 1.151 1 95.94 145 VAL B CA 1
ATOM 2309 C C . VAL B 1 145 ? 11.086 3.33 2.301 1 95.94 145 VAL B C 1
ATOM 2311 O O . VAL B 1 145 ? 11.531 4.465 2.105 1 95.94 145 VAL B O 1
ATOM 2314 N N . SER B 1 146 ? 10.93 2.793 3.439 1 96.62 146 SER B N 1
ATOM 2315 C CA . SER B 1 146 ? 11.766 3.268 4.535 1 96.62 146 SER B CA 1
ATOM 2316 C C . SER B 1 146 ? 12.914 2.305 4.809 1 96.62 146 SER B C 1
ATOM 2318 O O . SER B 1 146 ? 12.727 1.088 4.824 1 96.62 146 SER B O 1
ATOM 2320 N N . ALA B 1 147 ? 14.078 2.854 4.863 1 93.94 147 ALA B N 1
ATOM 2321 C CA . ALA B 1 147 ? 15.297 2.092 5.145 1 93.94 147 ALA B CA 1
ATOM 2322 C C . ALA B 1 147 ? 16.344 2.959 5.844 1 93.94 147 ALA B C 1
ATOM 2324 O O . ALA B 1 147 ? 16.484 4.141 5.531 1 93.94 147 ALA B O 1
ATOM 2325 N N . GLU B 1 148 ? 17.031 2.408 6.848 1 91.19 148 GLU B N 1
ATOM 2326 C CA . GLU B 1 148 ? 18.078 3.105 7.566 1 91.19 148 GLU B CA 1
ATOM 2327 C C . GLU B 1 148 ? 17.578 4.43 8.141 1 91.19 148 GLU B C 1
ATOM 2329 O O . GLU B 1 148 ? 18.234 5.465 7.984 1 91.19 148 GLU B O 1
ATOM 2334 N N . SER B 1 149 ? 16.469 4.43 8.586 1 92.88 149 SER B N 1
ATOM 2335 C CA . SER B 1 149 ? 15.812 5.555 9.25 1 92.88 149 SER B CA 1
ATOM 2336 C C . SER B 1 149 ? 15.578 6.707 8.281 1 92.88 149 SER B C 1
ATOM 2338 O O . SER B 1 149 ? 15.672 7.875 8.672 1 92.88 149 SER B O 1
ATOM 2340 N N . SER B 1 150 ? 15.422 6.316 6.996 1 94.44 150 SER B N 1
ATOM 2341 C CA . SER B 1 150 ? 15.195 7.312 5.953 1 94.44 150 SER B CA 1
ATOM 2342 C C . SER B 1 150 ? 14 6.938 5.086 1 94.44 150 SER B C 1
ATOM 2344 O O . SER B 1 150 ? 13.633 5.766 4.992 1 94.44 150 SER B O 1
ATOM 2346 N N . ALA B 1 151 ? 13.43 8.008 4.578 1 94.75 151 ALA B N 1
ATOM 2347 C CA . ALA B 1 151 ? 12.43 7.832 3.529 1 94.75 151 ALA B CA 1
ATOM 2348 C C . ALA B 1 151 ? 13.062 7.902 2.145 1 94.75 151 ALA B C 1
ATOM 2350 O O . ALA B 1 151 ? 13.836 8.812 1.858 1 94.75 151 ALA B O 1
ATOM 2351 N N . ILE B 1 152 ? 12.711 6.91 1.319 1 93.5 152 ILE B N 1
ATOM 2352 C CA . ILE B 1 152 ? 13.32 6.789 0.002 1 93.5 152 ILE B CA 1
ATOM 2353 C C . ILE B 1 152 ? 12.234 6.668 -1.065 1 93.5 152 ILE B C 1
ATOM 2355 O O . ILE B 1 152 ? 11.305 5.871 -0.923 1 93.5 152 ILE B O 1
ATOM 2359 N N . LEU B 1 153 ? 12.32 7.453 -2.074 1 92.94 153 LEU B N 1
ATOM 2360 C CA . LEU B 1 153 ? 11.383 7.418 -3.188 1 92.94 153 LEU B CA 1
ATOM 2361 C C . LEU B 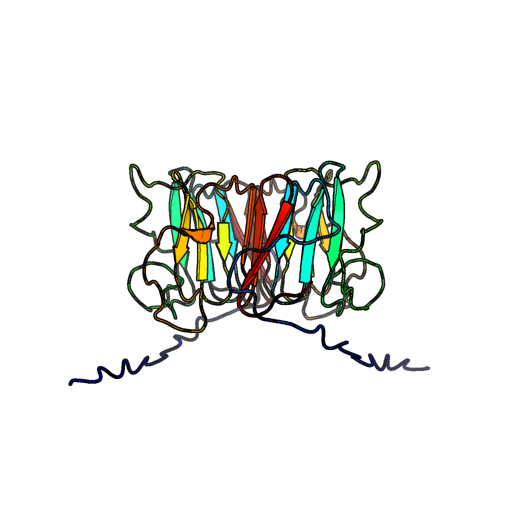1 153 ? 12.109 7.266 -4.516 1 92.94 153 LEU B C 1
ATOM 2363 O O . LEU B 1 153 ? 13.227 7.766 -4.676 1 92.94 153 LEU B O 1
ATOM 2367 N N . TRP B 1 154 ? 11.469 6.617 -5.477 1 92.25 154 TRP B N 1
ATOM 2368 C CA . TRP B 1 154 ? 11.914 6.605 -6.863 1 92.25 154 TRP B CA 1
ATOM 2369 C C . TRP B 1 154 ? 10.773 6.188 -7.797 1 92.25 154 TRP B C 1
ATOM 2371 O O . TRP B 1 154 ? 9.711 5.766 -7.336 1 92.25 154 TRP B O 1
ATOM 2381 N N . GLY B 1 155 ? 11 6.363 -9.062 1 90.25 155 GLY B N 1
ATOM 2382 C CA . GLY B 1 155 ? 10.008 5.996 -10.062 1 90.25 155 GLY B CA 1
ATOM 2383 C C . GLY B 1 155 ? 9.875 7.023 -11.164 1 90.25 155 GLY B C 1
ATOM 2384 O O . GLY B 1 155 ? 10.758 7.859 -11.359 1 90.25 155 GLY B O 1
ATOM 2385 N N . GLN B 1 156 ? 8.734 6.898 -11.867 1 86.12 156 GLN B N 1
ATOM 2386 C CA . GLN B 1 156 ? 8.508 7.699 -13.07 1 86.12 156 GLN B CA 1
ATOM 2387 C C . GLN B 1 156 ? 8.031 9.102 -12.711 1 86.12 156 GLN B C 1
ATOM 2389 O O . GLN B 1 156 ? 8.219 10.047 -13.484 1 86.12 156 GLN B O 1
ATOM 2394 N N . ALA B 1 157 ? 7.344 9.172 -11.625 1 81.19 157 ALA B N 1
ATOM 2395 C CA . ALA B 1 157 ? 6.801 10.445 -11.156 1 81.19 157 ALA B CA 1
ATOM 2396 C C . ALA B 1 157 ? 6.773 10.508 -9.633 1 81.19 157 ALA B C 1
ATOM 2398 O O . ALA B 1 157 ? 6.031 9.766 -8.992 1 81.19 157 ALA B O 1
ATOM 2399 N N . ILE B 1 158 ? 7.539 11.312 -9.109 1 78.12 158 ILE B N 1
ATOM 2400 C CA . ILE B 1 158 ? 7.59 11.414 -7.652 1 78.12 158 ILE B CA 1
ATOM 2401 C C . ILE B 1 158 ? 7.207 12.828 -7.227 1 78.12 158 ILE B C 1
ATOM 2403 O O . ILE B 1 158 ? 7.562 13.805 -7.891 1 78.12 158 ILE B O 1
ATOM 2407 N N . HIS B 1 159 ? 6.266 12.727 -6.156 1 71.81 159 HIS B N 1
ATOM 2408 C CA . HIS B 1 159 ? 6.004 13.977 -5.461 1 71.81 159 HIS B CA 1
ATOM 2409 C C . HIS B 1 159 ? 6.984 14.188 -4.312 1 71.81 159 HIS B C 1
ATOM 2411 O O . HIS B 1 159 ? 7.332 13.242 -3.604 1 71.81 159 HIS B O 1
ATOM 2417 N N . GLY B 1 160 ? 7.871 15.258 -4.277 1 60.22 160 GLY B N 1
ATOM 2418 C CA . GLY B 1 160 ? 8.766 15.586 -3.18 1 60.22 160 GLY B CA 1
ATOM 2419 C C . GLY B 1 160 ? 10.18 15.914 -3.637 1 60.22 160 GLY B C 1
ATOM 2420 O O . GLY B 1 160 ? 10.539 15.648 -4.785 1 60.22 160 GLY B O 1
#

Radius of gyration: 18.95 Å; Cα contacts (8 Å, |Δi|>4): 928; chains: 2; bounding box: 53×54×64 Å

Nearest PDB structures (foldseek):
  8gqe-assembly1_B  TM=8.383E-01  e=9.936E-10  Arabidopsis thaliana
  4dnv-assembly3_A  TM=8.428E-01  e=1.770E-09  Arabidopsis thaliana
  6xzn-assembly2_B  TM=7.939E-01  e=1.671E-09  Arabidopsis thaliana
  6xzm-assembly2_B  TM=8.044E-01  e=2.651E-09  Arabidopsis thaliana
  4l1m-assembly3_C  TM=7.929E-01  e=2.809E-09  Homo sapiens

Secondary structure (DSSP, 8-state):
-----------------EEEEEEEEPTT--SEEEEEE-SSEEEEEETT--EEEEE--GGGTT-SSS---EEEEEE-TTS-GGGPPPTT--EEE-SSEEEEEETTEEEEEE--SSSSPPEEEEEE-GGGTT--EEEEEE-SSEEEEEETTEEEEEEEEE--/-----------------EEEEEEEEPTT--SEEEEEE-SSEEEEEETT--EEEEE--GGGTT-SSS---EEEEEE-TTS-GGGPPPTT--EEE-SSEEEEEETTEEEEEE--SSSSPPEEEEEE-GGGTT--EEEEEE-SSEEEEEETTEEEEEEEEE--

Organism: Beta vulgaris subsp. vulgaris (NCBI:txid3555)

Sequence (320 aa):
GNTHTYNSKTHSIKMEVEPQPKPKLIHGLDNVTNMAAGVNHSVCVTEAGSVFTWGCGDYGRLGHGVQKDELRPRRLEWFSGPRAAPTECLLTCGGTSTMLSGPHGTFWWGKVKTSGDAMMTPMMCDDLRGWHVRSLSASKTTFGVSAESSAILWGQAIHGGNTHTYNSKTHSIKMEVEPQPKPKLIHGLDNVTNMAAGVNHSVCVTEAGSVFTWGCGDYGRLGHGVQKDELRPRRLEWFSGPRAAPTECLLTCGGTSTMLSGPHGTFWWGKVKTSGDAMMTPMMCDDLRGWHVRSLSASKTTFGVSAESSAILWGQAIHG

Solvent-accessible surface area (backbone atoms only — not comparable to full-atom values): 16278 Å² total; per-residue (Å²): 132,85,75,76,70,76,74,71,74,73,71,66,73,74,69,75,59,48,65,29,93,53,81,36,75,51,80,95,61,68,45,21,43,26,30,16,24,18,71,44,32,37,40,36,30,16,72,85,10,40,34,30,24,28,20,53,8,58,50,8,32,51,33,72,66,46,72,52,67,29,74,50,79,37,75,36,75,80,30,43,79,95,46,24,32,50,50,84,44,46,56,29,33,17,58,35,22,29,39,37,37,41,83,88,45,43,30,34,23,6,38,87,51,94,66,78,80,50,32,29,36,74,36,75,42,70,91,53,59,91,55,64,68,64,27,52,23,33,21,70,34,19,36,19,30,6,37,84,39,26,44,30,41,24,28,62,35,33,73,106,134,86,77,76,71,76,73,70,76,74,72,67,74,75,68,74,60,48,64,30,91,54,82,36,75,50,81,94,59,69,46,21,43,27,31,16,24,17,71,43,31,37,39,35,30,16,72,83,9,40,34,31,24,28,21,52,8,59,49,9,32,50,34,73,66,48,72,53,67,29,74,50,79,37,76,35,76,80,30,43,80,96,47,24,33,51,51,84,43,45,56,30,32,16,60,35,23,28,38,36,37,42,82,89,44,42,30,34,22,6,38,86,50,93,65,77,82,50,32,31,37,74,37,76,42,70,92,53,61,93,55,62,70,64,28,52,23,34,21,70,33,19,36,18,31,6,37,85,39,26,44,31,41,23,28,61,35,32,74,107

Foldseek 3Di:
DPPPPPPVPCPVVPLPDDDDPDDDDAPPDPQWLAKEDDPFKIWTAHPQLWIWIFGQQPQLQRAQLDRDGHNHTDTHPCQDDVFRADSPWAWYRAPFKIWIATPQAIWMFGCQAPDDGTRNHIDHDPVCPPWPWDYWYYYPFKIWTDTPNDIDMDGRDDDD/DPPPPPPVPCPVVPLDDDDDPDDDDAPPDPQWLAKEDDPFKIWTAHPQLWIWIFGQQPQLQRAQLDRDGHNHTDTRPCQDDVFRADSPWAWYRAPFKIWIATPQAIWMWGCQAPDDGTRNHIDHDPVCPPWPWDYWYYYPFKIWTDTPNDIDMDGRDDDD

InterPro domains:
  IPR000408 Regulator of chromosome condensation, RCC1 [PF00415] (49-82)
  IPR000408 Regulator of chromosome condensation, RCC1 [PR00633] (35-51)
  IPR000408 Regulator of chromosome condensation, RCC1 [PR00633] (51-65)
  IPR000408 Regulator of chromosome condensation, RCC1 [PS00626] (35-45)
  IPR000408 Regulator of chromosome condensation, RCC1 [PS50012] (49-104)
  IPR009091 Regulator of chromosome condensation 1/beta-lactamase-inhibitor protein II [G3DSA:2.130.10.30] (3-160)
  IPR009091 Regulator of chromosome condensation 1/beta-lactamase-inhibitor protein II [SSF50985] (20-160)
  IPR028641 Protein RCC2 [PTHR46207] (1-157)